Protein 3OF1 (pdb70)

Structure (mmCIF, N/CA/C/O backbone):
data_3OF1
#
_entry.id   3OF1
#
_cell.length_a   146.425
_cell.length_b   45.042
_cell.length_c   39.103
_cell.angle_alpha   90.00
_cell.angle_beta   92.51
_cell.angle_gamma   90.00
#
_symmetry.space_group_name_H-M   'C 1 2 1'
#
loop_
_entity.id
_entity.type
_entity.pdbx_description
1 polymer 'cAMP-dependent protein kinase regulatory subunit'
2 non-polymer "ADENOSINE-3',5'-CYCLIC-MONOPHOSPHATE"
3 water water
#
loop_
_atom_site.group_PDB
_atom_site.id
_atom_site.type_symbol
_atom_site.label_atom_id
_atom_site.label_alt_id
_atom_site.label_comp_id
_atom_site.label_asym_id
_atom_site.label_entity_id
_atom_site.label_seq_id
_atom_site.pdbx_PDB_ins_code
_atom_site.Cartn_x
_atom_site.Cartn_y
_atom_site.Cartn_z
_atom_site.occupancy
_atom_site.B_iso_or_equiv
_atom_site.auth_seq_id
_atom_site.auth_comp_id
_atom_site.auth_asym_id
_atom_site.auth_atom_id
_atom_site.pdbx_PDB_model_num
ATOM 1 N N . GLN A 1 1 ? -69.773 -3.387 -35.704 1.00 83.22 171 GLN A N 1
ATOM 2 C CA . GLN A 1 1 ? -69.627 -4.726 -35.048 1.00 83.50 171 GLN A CA 1
ATOM 3 C C . GLN A 1 1 ? -69.078 -4.620 -33.619 1.00 83.45 171 GLN A C 1
ATOM 4 O O . GLN A 1 1 ? -68.781 -3.522 -33.142 1.00 83.96 171 GLN A O 1
ATOM 6 N N . LEU A 1 2 ? -68.980 -5.759 -32.934 1.00 82.88 172 LEU A N 1
ATOM 7 C CA . LEU A 1 2 ? -68.385 -5.832 -31.606 1.00 82.42 172 LEU A CA 1
ATOM 8 C C . LEU A 1 2 ? -66.959 -6.426 -31.657 1.00 82.02 172 LEU A C 1
ATOM 9 O O . LEU A 1 2 ? -66.293 -6.572 -30.618 1.00 82.17 172 LEU A O 1
ATOM 11 N N . GLN A 1 3 ? -66.506 -6.772 -32.864 1.00 80.97 173 GLN A N 1
ATOM 12 C CA . GLN A 1 3 ? -65.131 -7.230 -33.089 1.00 79.98 173 GLN A CA 1
ATOM 13 C C . GLN A 1 3 ? -64.187 -6.049 -33.367 1.00 79.15 173 GLN A C 1
ATOM 14 O O . GLN A 1 3 ? -63.018 -6.094 -32.985 1.00 79.15 173 GLN A O 1
ATOM 16 N N . ARG A 1 4 ? -64.691 -5.007 -34.032 1.00 77.61 174 ARG A N 1
ATOM 17 C CA . ARG A 1 4 ? -63.909 -3.800 -34.291 1.00 76.39 174 ARG A CA 1
ATOM 18 C C . ARG A 1 4 ? -63.543 -3.119 -32.959 1.00 75.47 174 ARG A C 1
ATOM 19 O O . ARG A 1 4 ? -62.426 -2.616 -32.770 1.00 75.42 174 ARG A O 1
ATOM 21 N N . LEU A 1 5 ? -64.497 -3.179 -32.037 1.00 74.09 175 LEU A N 1
ATOM 22 C CA . LEU A 1 5 ? -64.445 -2.603 -30.702 1.00 72.71 175 LEU A CA 1
ATOM 23 C C . LEU A 1 5 ? -63.470 -3.321 -29.792 1.00 71.50 175 LEU A C 1
ATOM 24 O O . LEU A 1 5 ? -62.742 -2.683 -29.021 1.00 70.86 175 LEU A O 1
ATOM 29 N N . GLU A 1 6 ? -63.522 -4.654 -29.831 1.00 69.91 176 GLU A N 1
ATOM 30 C CA . GLU A 1 6 ? -62.748 -5.481 -28.913 1.00 68.09 176 GLU A CA 1
ATOM 31 C C . GLU A 1 6 ? -61.284 -5.437 -29.343 1.00 66.30 176 GLU A C 1
ATOM 32 O O . GLU A 1 6 ? -60.396 -5.668 -28.516 1.00 64.96 176 GLU A O 1
ATOM 38 N N . LYS A 1 7 ? -61.092 -5.131 -30.639 1.00 64.13 177 LYS A N 1
ATOM 39 C CA . LYS A 1 7 ? -59.814 -4.784 -31.274 1.00 62.78 177 LYS A CA 1
ATOM 40 C C . LYS A 1 7 ? -59.330 -3.354 -30.970 1.00 61.19 177 LYS A C 1
ATOM 41 O O . LYS A 1 7 ? -58.165 -3.175 -30.655 1.00 61.49 177 LYS A O 1
ATOM 47 N N . SER A 1 8 ? -60.199 -2.355 -31.098 1.00 59.78 178 SER A N 1
ATOM 48 C CA . SER A 1 8 ? -59.924 -0.995 -30.611 1.00 59.04 178 SER A CA 1
ATOM 49 C C . SER A 1 8 ? -59.202 -1.044 -29.259 1.00 58.23 178 SER A C 1
ATOM 50 O O . SER A 1 8 ? -58.143 -0.422 -29.087 1.00 58.61 178 SER A O 1
ATOM 53 N N . ILE A 1 9 ? -59.758 -1.852 -28.350 1.00 56.53 179 ILE A N 1
ATOM 54 C CA . ILE A 1 9 ? -59.426 -1.879 -26.928 1.00 54.77 179 ILE A CA 1
ATOM 55 C C . ILE A 1 9 ? -58.142 -2.634 -26.702 1.00 52.75 179 ILE A C 1
ATOM 56 O O . ILE A 1 9 ? -57.301 -2.215 -25.893 1.00 50.91 179 ILE A O 1
ATOM 61 N N . ARG A 1 10 ? -58.000 -3.733 -27.436 1.00 50.46 180 ARG A N 1
ATOM 62 C CA . ARG A 1 10 ? -56.872 -4.628 -27.269 1.00 50.10 180 ARG A CA 1
ATOM 63 C C . ARG A 1 10 ? -55.572 -3.957 -27.718 1.00 49.01 180 ARG A C 1
ATOM 64 O O . ARG A 1 10 ? -54.515 -4.349 -27.287 1.00 48.56 180 ARG A O 1
ATOM 66 N N . ASN A 1 11 ? -55.710 -2.968 -28.597 1.00 48.34 181 ASN A N 1
ATOM 67 C CA . ASN A 1 11 ? -54.635 -2.231 -29.189 1.00 48.29 181 ASN A CA 1
ATOM 68 C C . ASN A 1 11 ? -54.428 -0.824 -28.641 1.00 48.39 181 ASN A C 1
ATOM 69 O O . ASN A 1 11 ? -53.560 -0.067 -29.128 1.00 49.94 181 ASN A O 1
ATOM 74 N N . ASN A 1 12 ? -55.161 -0.483 -27.613 1.00 47.78 182 ASN A N 1
ATOM 75 C CA . ASN A 1 12 ? -55.035 0.854 -27.057 1.00 47.53 182 ASN A CA 1
ATOM 76 C C . ASN A 1 12 ? -54.452 0.710 -25.668 1.00 47.58 182 ASN A C 1
ATOM 77 O O . ASN A 1 12 ? -54.969 -0.050 -24.852 1.00 47.19 182 ASN A O 1
ATOM 82 N N . PHE A 1 13 ? -53.371 1.437 -25.407 1.00 47.49 183 PHE A N 1
ATOM 83 C CA . PHE A 1 13 ? -52.634 1.321 -24.142 1.00 48.40 183 PHE A CA 1
ATOM 84 C C . PHE A 1 13 ? -53.542 1.656 -22.960 1.00 48.99 183 PHE A C 1
ATOM 85 O O . PHE A 1 13 ? -53.404 1.060 -21.922 1.00 48.75 183 PHE A O 1
ATOM 93 N N . LEU A 1 14 ? -54.436 2.624 -23.128 1.00 50.54 184 LEU A N 1
ATOM 94 C CA . LEU A 1 14 ? -55.345 3.065 -22.054 1.00 53.43 184 LEU A CA 1
ATOM 95 C C . LEU A 1 14 ? -56.355 1.958 -21.722 1.00 53.66 184 LEU A C 1
ATOM 96 O O . LEU A 1 14 ? -56.561 1.603 -20.582 1.00 53.85 184 LEU A O 1
ATOM 101 N N . PHE A 1 15 ? -56.936 1.385 -22.753 1.00 55.45 185 PHE A N 1
ATOM 102 C CA . PHE A 1 15 ? -57.965 0.348 -22.590 1.00 56.84 185 PHE A CA 1
ATOM 103 C C . PHE A 1 15 ? -57.569 -1.116 -22.332 1.00 58.21 185 PHE A C 1
ATOM 104 O O . PHE A 1 15 ? -58.242 -1.765 -21.519 1.00 57.87 185 PHE A O 1
ATOM 112 N N . ASN A 1 16 ? -56.547 -1.653 -23.023 1.00 59.15 186 ASN A N 1
ATOM 113 C CA . ASN A 1 16 ? -56.213 -3.065 -22.865 1.00 60.67 186 ASN A CA 1
ATOM 114 C C . ASN A 1 16 ? -55.896 -3.325 -21.424 1.00 61.51 186 ASN A C 1
ATOM 115 O O . ASN A 1 16 ? -55.804 -4.457 -21.003 1.00 61.77 186 ASN A O 1
ATOM 120 N N . LYS A 1 17 ? -55.780 -2.228 -20.681 1.00 63.29 187 LYS A N 1
ATOM 121 C CA . LYS A 1 17 ? -55.215 -2.164 -19.322 1.00 64.59 187 LYS A CA 1
ATOM 122 C C . LYS A 1 17 ? -56.295 -2.047 -18.196 1.00 65.16 187 LYS A C 1
ATOM 123 O O . LYS A 1 17 ? -56.009 -2.178 -16.999 1.00 64.56 187 LYS A O 1
ATOM 129 N N . LEU A 1 18 ? -57.529 -1.775 -18.599 1.00 66.35 188 LEU A N 1
ATOM 130 C CA . LEU A 1 18 ? -58.648 -1.731 -17.672 1.00 67.65 188 LEU A CA 1
ATOM 131 C C . LEU A 1 18 ? -59.164 -3.162 -17.345 1.00 68.64 188 LEU A C 1
ATOM 132 O O . LEU A 1 18 ? -59.015 -4.100 -18.163 1.00 68.60 188 LEU A O 1
ATOM 137 N N . ASP A 1 19 ? -59.760 -3.313 -16.150 1.00 70.09 189 ASP A N 1
ATOM 138 C CA . ASP A 1 19 ? -60.464 -4.556 -15.746 1.00 71.14 189 ASP A CA 1
ATOM 139 C C . ASP A 1 19 ? -61.691 -4.774 -16.628 1.00 71.68 189 ASP A C 1
ATOM 140 O O . ASP A 1 19 ? -62.301 -3.794 -17.072 1.00 71.78 189 ASP A O 1
ATOM 145 N N . SER A 1 20 ? -62.061 -6.031 -16.902 1.00 72.19 190 SER A N 1
ATOM 146 C CA . SER A 1 20 ? -63.215 -6.257 -17.795 1.00 72.77 190 SER A CA 1
ATOM 147 C C . SER A 1 20 ? -64.527 -5.565 -17.313 1.00 72.86 190 SER A C 1
ATOM 148 O O . SER A 1 20 ? -65.476 -5.443 -18.095 1.00 73.12 190 SER A O 1
ATOM 151 N N . ASP A 1 21 ? -64.565 -5.096 -16.060 1.00 72.73 191 ASP A N 1
ATOM 152 C CA . ASP A 1 21 ? -65.707 -4.282 -15.598 1.00 73.11 191 ASP A CA 1
ATOM 153 C C . ASP A 1 21 ? -65.680 -2.883 -16.189 1.00 73.26 191 ASP A C 1
ATOM 154 O O . ASP A 1 21 ? -66.671 -2.457 -16.787 1.00 73.98 191 ASP A O 1
ATOM 159 N N . SER A 1 22 ? -64.541 -2.193 -16.070 1.00 73.12 192 SER A N 1
ATOM 160 C CA . SER A 1 22 ? -64.331 -0.938 -16.788 1.00 72.20 192 SER A CA 1
ATOM 161 C C . SER A 1 22 ? -64.355 -1.242 -18.285 1.00 71.98 192 SER A C 1
ATOM 162 O O . SER A 1 22 ? -65.015 -0.546 -19.039 1.00 72.47 192 SER A O 1
ATOM 165 N N . LYS A 1 23 ? -63.694 -2.324 -18.693 1.00 71.87 193 LYS A N 1
ATOM 166 C CA . LYS A 1 23 ? -63.623 -2.750 -20.103 1.00 71.60 193 LYS A CA 1
ATOM 167 C C . LYS A 1 23 ? -64.966 -3.050 -20.784 1.00 71.44 193 LYS A C 1
ATOM 168 O O . LYS A 1 23 ? -65.190 -2.659 -21.955 1.00 71.22 193 LYS A O 1
ATOM 170 N N . ARG A 1 24 ? -65.839 -3.772 -20.073 1.00 71.10 194 ARG A N 1
ATOM 171 C CA . ARG A 1 24 ? -67.242 -3.958 -20.510 1.00 70.52 194 ARG A CA 1
ATOM 172 C C . ARG A 1 24 ? -67.928 -2.598 -20.543 1.00 70.13 194 ARG A C 1
ATOM 173 O O . ARG A 1 24 ? -68.477 -2.178 -21.590 1.00 69.28 194 ARG A O 1
ATOM 175 N N . LEU A 1 25 ? -67.814 -1.910 -19.400 1.00 70.02 195 LEU A N 1
ATOM 176 C CA . LEU A 1 25 ? -68.352 -0.578 -19.148 1.00 70.63 195 LEU A CA 1
ATOM 177 C C . LEU A 1 25 ? -67.825 0.537 -20.057 1.00 71.64 195 LEU A C 1
ATOM 178 O O . LEU A 1 25 ? -68.035 1.703 -19.736 1.00 72.06 195 LEU A O 1
ATOM 180 N N . VAL A 1 26 ? -67.128 0.188 -21.153 1.00 72.50 196 VAL A N 1
ATOM 181 C CA . VAL A 1 26 ? -66.547 1.153 -22.129 1.00 73.07 196 VAL A CA 1
ATOM 182 C C . VAL A 1 26 ? -66.841 0.809 -23.621 1.00 73.28 196 VAL A C 1
ATOM 183 O O . VAL A 1 26 ? -67.080 1.707 -24.451 1.00 73.67 196 VAL A O 1
ATOM 185 N N . ILE A 1 27 ? -66.814 -0.484 -23.957 1.00 73.55 197 ILE A N 1
ATOM 186 C CA . ILE A 1 27 ? -67.335 -0.974 -25.235 1.00 73.32 197 ILE A CA 1
ATOM 187 C C . ILE A 1 27 ? -68.867 -0.703 -25.337 1.00 73.43 197 ILE A C 1
ATOM 188 O O . ILE A 1 27 ? -69.393 -0.373 -26.422 1.00 72.98 197 ILE A O 1
ATOM 190 N N . ASN A 1 28 ? -69.568 -0.799 -24.202 1.00 73.37 198 ASN A N 1
ATOM 191 C CA . ASN A 1 28 ? -70.972 -0.375 -24.133 1.00 73.94 198 ASN A CA 1
ATOM 192 C C . ASN A 1 28 ? -71.132 1.093 -24.568 1.00 74.52 198 ASN A C 1
ATOM 193 O O . ASN A 1 28 ? -72.028 1.414 -25.370 1.00 74.93 198 ASN A O 1
ATOM 195 N N . CYS A 1 29 ? -70.232 1.965 -24.089 1.00 74.56 199 CYS A N 1
ATOM 196 C CA . CYS A 1 29 ? -70.347 3.426 -24.295 1.00 74.07 199 CYS A CA 1
ATOM 197 C C . CYS A 1 29 ? -69.726 4.089 -25.556 1.00 74.47 199 CYS A C 1
ATOM 198 O O . CYS A 1 29 ? -70.114 5.212 -25.929 1.00 74.38 199 CYS A O 1
ATOM 201 N N . LEU A 1 30 ? -68.782 3.426 -26.223 1.00 74.43 200 LEU A N 1
ATOM 202 C CA . LEU A 1 30 ? -68.140 4.073 -27.370 1.00 73.95 200 LEU A CA 1
ATOM 203 C C . LEU A 1 30 ? -69.126 4.306 -28.518 1.00 73.82 200 LEU A C 1
ATOM 204 O O . LEU A 1 30 ? -69.795 3.376 -28.983 1.00 73.72 200 LEU A O 1
ATOM 206 N N . GLU A 1 31 ? -69.246 5.568 -28.918 1.00 73.94 201 GLU A N 1
ATOM 207 C CA . GLU A 1 31 ? -70.049 5.975 -30.066 1.00 74.37 201 GLU A CA 1
ATOM 208 C C . GLU A 1 31 ? -69.083 6.198 -31.228 1.00 74.59 201 GLU A C 1
ATOM 209 O O . GLU A 1 31 ? -68.026 6.822 -31.043 1.00 75.27 201 GLU A O 1
ATOM 211 N N . GLU A 1 32 ? -69.395 5.679 -32.415 1.00 73.94 202 GLU A N 1
ATOM 212 C CA . GLU A 1 32 ? -68.506 5.936 -33.543 1.00 73.49 202 GLU A CA 1
ATOM 213 C C . GLU A 1 32 ? -68.897 7.158 -34.366 1.00 72.80 202 GLU A C 1
ATOM 214 O O . GLU A 1 32 ? -70.085 7.427 -34.533 1.00 73.29 202 GLU A O 1
ATOM 220 N N . LYS A 1 33 ? -67.899 7.888 -34.870 1.00 71.66 203 LYS A N 1
ATOM 221 C CA . LYS A 1 33 ? -68.132 9.078 -35.696 1.00 71.03 203 LYS A CA 1
ATOM 222 C C . LYS A 1 33 ? -67.209 9.145 -36.918 1.00 70.89 203 LYS A C 1
ATOM 223 O O . LYS A 1 33 ? -65.990 9.230 -36.784 1.00 70.58 203 LYS A O 1
ATOM 225 N N . SER A 1 34 ? -67.781 9.092 -38.117 1.00 70.70 204 SER A N 1
ATOM 226 C CA . SER A 1 34 ? -66.980 9.273 -39.338 1.00 70.49 204 SER A CA 1
ATOM 227 C C . SER A 1 34 ? -66.664 10.757 -39.557 1.00 70.78 204 SER A C 1
ATOM 228 O O . SER A 1 34 ? -67.406 11.638 -39.095 1.00 71.11 204 SER A O 1
ATOM 230 N N . VAL A 1 35 ? -65.555 11.048 -40.232 1.00 70.61 205 VAL A N 1
ATOM 231 C CA . VAL A 1 35 ? -65.228 12.436 -40.533 1.00 70.61 205 VAL A CA 1
ATOM 232 C C . VAL A 1 35 ? -64.465 12.578 -41.854 1.00 70.53 205 VAL 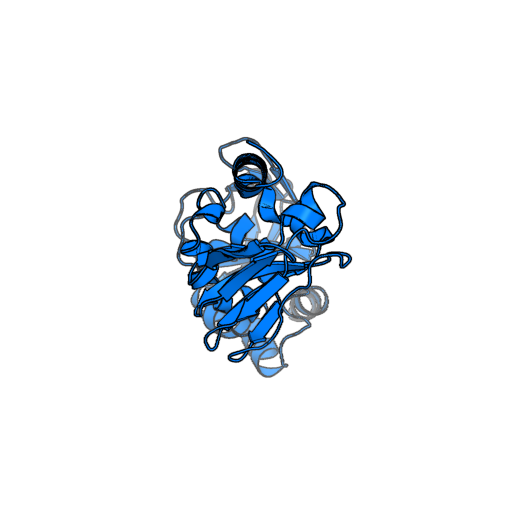A C 1
ATOM 233 O O . VAL A 1 35 ? -63.540 11.806 -42.138 1.00 70.47 205 VAL A O 1
ATOM 235 N N . PRO A 1 36 ? -64.892 13.539 -42.686 1.00 70.08 206 PRO A N 1
ATOM 236 C CA . PRO A 1 36 ? -64.245 13.772 -43.964 1.00 69.88 206 PRO A CA 1
ATOM 237 C C . PRO A 1 36 ? -62.862 14.386 -43.805 1.00 69.49 206 PRO A C 1
ATOM 238 O O . PRO A 1 36 ? -62.652 15.180 -42.879 1.00 70.01 206 PRO A O 1
ATOM 242 N N . LYS A 1 37 ? -61.935 14.032 -44.708 1.00 68.84 207 LYS A N 1
ATOM 243 C CA . LYS A 1 37 ? -60.675 14.780 -44.866 1.00 67.94 207 LYS A CA 1
ATOM 244 C C . LYS A 1 37 ? -60.976 16.293 -44.957 1.00 67.13 207 LYS A C 1
ATOM 245 O O . LYS A 1 37 ? -61.719 16.733 -45.828 1.00 67.14 207 LYS A O 1
ATOM 247 N N . GLY A 1 38 ? -60.438 17.062 -44.010 1.00 66.55 208 GLY A N 1
ATOM 248 C CA . GLY A 1 38 ? -60.547 18.532 -43.983 1.00 65.26 208 GLY A CA 1
ATOM 249 C C . GLY A 1 38 ? -61.429 19.107 -42.882 1.00 64.95 208 GLY A C 1
ATOM 250 O O . GLY A 1 38 ? -61.431 20.329 -42.648 1.00 64.83 208 GLY A O 1
ATOM 251 N N . ALA A 1 39 ? -62.208 18.231 -42.236 1.00 64.35 209 ALA A N 1
ATOM 252 C CA . ALA A 1 39 ? -62.977 18.592 -41.051 1.00 64.06 209 ALA A CA 1
ATOM 253 C C . ALA A 1 39 ? -62.084 18.716 -39.788 1.00 64.14 209 ALA A C 1
ATOM 254 O O . ALA A 1 39 ? -61.321 17.770 -39.437 1.00 63.37 209 ALA A O 1
ATOM 256 N N . THR A 1 40 ? -62.201 19.886 -39.135 1.00 63.23 210 THR A N 1
ATOM 257 C CA . THR A 1 40 ? -61.793 20.105 -37.751 1.00 61.78 210 THR A CA 1
ATOM 258 C C . THR A 1 40 ? -62.585 19.249 -36.771 1.00 61.72 210 THR A C 1
ATOM 259 O O . THR A 1 40 ? -63.781 19.450 -36.650 1.00 61.80 210 THR A O 1
ATOM 263 N N . ILE A 1 41 ? -61.914 18.328 -36.052 1.00 61.47 211 ILE A N 1
ATOM 264 C CA . ILE A 1 41 ? -62.559 17.477 -35.008 1.00 60.39 211 ILE A CA 1
ATOM 265 C C . ILE A 1 41 ? -62.707 18.180 -33.651 1.00 60.53 211 ILE A C 1
ATOM 266 O O . ILE A 1 41 ? -63.696 17.981 -32.950 1.00 60.34 211 ILE A O 1
ATOM 271 N N . ILE A 1 42 ? -61.683 18.957 -33.272 1.00 60.35 212 ILE A N 1
ATOM 272 C CA . ILE A 1 42 ? -61.689 19.751 -32.057 1.00 59.58 212 ILE A CA 1
ATOM 273 C C . ILE A 1 42 ? -60.892 21.042 -32.306 1.00 59.05 212 ILE A C 1
ATOM 274 O O . ILE A 1 42 ? -59.834 21.013 -32.963 1.00 59.20 212 ILE A O 1
ATOM 279 N N . LYS A 1 43 ? -61.425 22.161 -31.797 1.00 58.13 213 LYS A N 1
ATOM 280 C CA . LYS A 1 43 ? -60.870 23.509 -31.930 1.00 57.90 213 LYS A CA 1
ATOM 281 C C . LYS A 1 43 ? -60.143 23.963 -30.665 1.00 57.50 213 LYS A C 1
ATOM 282 O O . LYS A 1 43 ? -60.673 23.831 -29.563 1.00 57.12 213 LYS A O 1
ATOM 288 N N . GLN A 1 44 ? -58.951 24.530 -30.832 1.00 57.19 214 GLN A N 1
ATOM 289 C CA . GLN A 1 44 ? -58.194 25.098 -29.719 1.00 57.71 214 GLN A CA 1
ATOM 290 C C . GLN A 1 44 ? -58.982 26.183 -28.987 1.00 59.33 214 GLN A C 1
ATOM 291 O O . GLN A 1 44 ? -59.412 27.146 -29.596 1.00 60.21 214 GLN A O 1
ATOM 297 N N . GLY A 1 45 ? -59.144 26.036 -27.676 1.00 60.90 215 GLY A N 1
ATOM 298 C CA . GLY A 1 45 ? -59.891 27.018 -26.894 1.00 62.86 215 GLY A CA 1
ATOM 299 C C . GLY A 1 45 ? -61.258 26.511 -26.451 1.00 64.12 215 GLY A C 1
ATOM 300 O O . GLY A 1 45 ? -61.725 26.874 -25.373 1.00 64.99 215 GLY A O 1
ATOM 301 N N . ASP A 1 46 ? -61.888 25.659 -27.267 1.00 64.76 216 ASP A N 1
ATOM 302 C CA . ASP A 1 46 ? -63.200 25.082 -26.952 1.00 64.96 216 ASP A CA 1
ATOM 303 C C . ASP A 1 46 ? -63.263 24.279 -25.660 1.00 65.24 216 ASP A C 1
ATOM 304 O O . ASP A 1 46 ? -62.251 23.751 -25.171 1.00 65.12 216 ASP A O 1
ATOM 309 N N . GLN A 1 47 ? -64.477 24.178 -25.129 1.00 65.44 217 GLN A N 1
ATOM 310 C CA . GLN A 1 47 ? -64.772 23.334 -23.969 1.00 65.88 217 GLN A CA 1
ATOM 311 C C . GLN A 1 47 ? -64.680 21.867 -24.389 1.00 65.95 217 GLN A C 1
ATOM 312 O O . GLN A 1 47 ? -65.021 21.526 -25.524 1.00 66.08 217 GLN A O 1
ATOM 314 N N . GLY A 1 48 ? -64.225 21.006 -23.485 1.00 65.60 218 GLY A N 1
ATOM 315 C CA . GLY A 1 48 ? -63.989 19.608 -23.822 1.00 65.56 218 GLY A CA 1
ATOM 316 C C . GLY A 1 48 ? -65.182 18.706 -23.630 1.00 65.15 218 GLY A C 1
ATOM 317 O O . GLY A 1 48 ? -65.633 18.485 -22.510 1.00 65.18 218 GLY A O 1
ATOM 318 N N . ASP A 1 49 ? -65.667 18.150 -24.732 1.00 65.42 219 ASP A N 1
ATOM 319 C CA . ASP A 1 49 ? -66.887 17.332 -24.716 1.00 65.44 219 ASP A CA 1
ATOM 320 C C . ASP A 1 49 ? -66.611 15.812 -24.700 1.00 64.53 219 ASP A C 1
ATOM 321 O O . ASP A 1 49 ? -67.267 15.058 -23.953 1.00 64.08 219 ASP A O 1
ATOM 326 N N . TYR A 1 50 ? -65.626 15.382 -25.510 1.00 63.47 220 TYR A N 1
ATOM 327 C CA . TYR A 1 50 ? -65.355 13.951 -25.788 1.00 61.43 220 TYR A CA 1
ATOM 328 C C . TYR A 1 50 ? -63.887 13.569 -25.873 1.00 59.87 220 TYR A C 1
ATOM 329 O O . TYR A 1 50 ? -63.025 14.406 -26.101 1.00 59.25 220 TYR A O 1
ATOM 338 N N . PHE A 1 51 ? -63.645 12.275 -25.706 1.00 58.23 221 PHE A N 1
ATOM 339 C CA . PHE A 1 51 ? -62.354 11.653 -25.884 1.00 57.17 221 PHE A CA 1
ATOM 340 C C . PHE A 1 51 ? -62.431 10.774 -27.145 1.00 56.72 221 PHE A C 1
ATOM 341 O O . PHE A 1 51 ? -63.421 10.060 -27.348 1.00 55.86 221 PHE A O 1
ATOM 349 N N . TYR A 1 52 ? -61.414 10.853 -28.009 1.00 56.03 222 TYR A N 1
ATOM 350 C CA . TYR A 1 52 ? -61.410 10.123 -29.296 1.00 55.82 222 TYR A CA 1
ATOM 351 C C . TYR A 1 52 ? -60.245 9.133 -29.432 1.00 54.95 222 TYR A C 1
ATOM 352 O O . TYR A 1 52 ? -59.105 9.434 -29.059 1.00 54.04 222 TYR A O 1
ATOM 361 N N . VAL A 1 53 ? -60.558 7.985 -30.025 1.00 53.72 223 VAL A N 1
ATOM 362 C CA . VAL A 1 53 ? -59.615 6.925 -30.379 1.00 52.17 223 VAL A CA 1
ATOM 363 C C . VAL A 1 53 ? -59.783 6.607 -31.861 1.00 52.84 223 VAL A C 1
ATOM 364 O O . VAL A 1 53 ? -60.888 6.272 -32.301 1.00 52.76 223 VAL A O 1
ATOM 368 N N . VAL A 1 54 ? -58.686 6.695 -32.627 1.00 52.79 224 VAL A N 1
ATOM 369 C CA . VAL A 1 54 ? -58.727 6.604 -34.093 1.00 52.20 224 VAL A CA 1
ATOM 370 C C . VAL A 1 54 ? -58.676 5.153 -34.575 1.00 53.51 224 VAL A C 1
ATOM 371 O O . VAL A 1 54 ? -57.679 4.429 -34.363 1.00 53.06 224 VAL A O 1
ATOM 375 N N . GLU A 1 55 ? -59.793 4.718 -35.175 1.00 54.22 225 GLU A N 1
ATOM 376 C CA . GLU A 1 55 ? -59.882 3.393 -35.814 1.00 54.05 225 GLU A CA 1
ATOM 377 C C . GLU A 1 55 ? -59.149 3.446 -37.151 1.00 53.74 225 GLU A C 1
ATOM 378 O O . GLU A 1 55 ? -58.179 2.711 -37.375 1.00 53.79 225 GLU A O 1
ATOM 380 N N . LYS A 1 56 ? -59.618 4.327 -38.027 1.00 52.30 226 LYS A N 1
ATOM 381 C CA . LYS A 1 56 ? -59.047 4.472 -39.341 1.00 50.71 226 LYS A CA 1
ATOM 382 C C . LYS A 1 56 ? -58.840 5.963 -39.592 1.00 49.45 226 LYS A C 1
ATOM 383 O O . LYS A 1 56 ? -59.520 6.774 -38.995 1.00 49.41 226 LYS A O 1
ATOM 385 N N . GLY A 1 57 ? -57.892 6.316 -40.451 1.00 49.10 227 GLY A N 1
ATOM 386 C CA . GLY A 1 57 ? -57.637 7.715 -40.810 1.00 49.22 227 GLY A CA 1
ATOM 387 C C . GLY A 1 57 ? -56.379 8.259 -40.129 1.00 49.49 227 GLY A C 1
ATOM 388 O O . GLY A 1 57 ? -55.666 7.497 -39.440 1.00 48.77 227 GLY A O 1
ATOM 389 N N . THR A 1 58 ? -56.135 9.566 -40.333 1.00 49.14 228 THR A N 1
ATOM 390 C CA . THR A 1 58 ? -54.961 10.304 -39.822 1.00 48.54 228 THR A CA 1
ATOM 391 C C . THR A 1 58 ? -55.371 11.772 -39.434 1.00 48.89 228 THR A C 1
ATOM 392 O O . THR A 1 58 ? -56.237 12.369 -40.121 1.00 48.91 228 THR A O 1
ATOM 396 N N . VAL A 1 59 ? -54.808 12.315 -38.324 1.00 47.40 229 VAL A N 1
ATOM 397 C CA . VAL A 1 59 ? -55.048 13.730 -37.886 1.00 45.84 229 VAL A CA 1
ATOM 398 C C . VAL A 1 59 ? -53.759 14.617 -37.861 1.00 46.34 229 VAL A C 1
ATOM 399 O O . VAL A 1 59 ? -52.655 14.067 -37.803 1.00 46.05 229 VAL A O 1
ATOM 403 N N . ASP A 1 60 ? -53.901 15.954 -37.953 1.00 45.54 230 ASP A N 1
ATOM 404 C CA . ASP A 1 60 ? -52.785 16.900 -37.742 1.00 45.72 230 ASP A CA 1
ATOM 405 C C . ASP A 1 60 ? -53.173 17.764 -36.566 1.00 45.54 230 ASP A C 1
ATOM 406 O O . ASP A 1 60 ? -54.370 18.030 -36.383 1.00 44.22 230 ASP A O 1
ATOM 411 N N . PHE A 1 61 ? -52.174 18.179 -35.771 1.00 44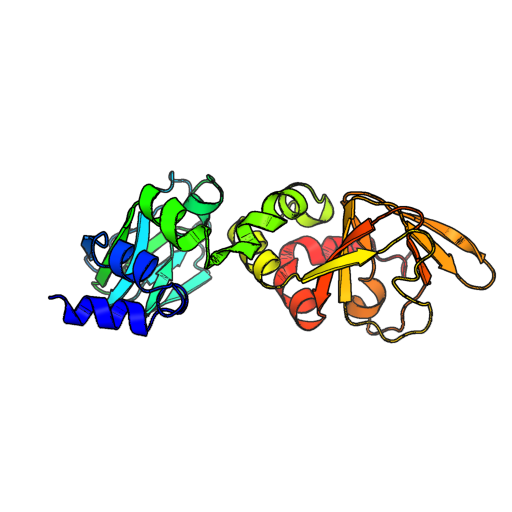.22 231 PHE A N 1
ATOM 412 C CA . PHE A 1 61 ? -52.410 18.919 -34.542 1.00 43.29 231 PHE A CA 1
ATOM 413 C C . PHE A 1 61 ? -51.781 20.287 -34.662 1.00 43.93 231 PHE A C 1
ATOM 414 O O . PHE A 1 61 ? -50.582 20.405 -34.967 1.00 42.62 231 PHE A O 1
ATOM 422 N N . TYR A 1 62 ? -52.564 21.318 -34.379 1.00 45.52 232 TYR A N 1
ATOM 423 C CA . TYR A 1 62 ? -52.083 22.687 -34.516 1.00 46.74 232 TYR A CA 1
ATOM 424 C C . TYR A 1 62 ? -52.205 23.372 -33.162 1.00 48.52 232 TYR A C 1
ATOM 425 O O . TYR A 1 62 ? -53.259 23.317 -32.510 1.00 49.10 232 TYR A O 1
ATOM 434 N N . VAL A 1 63 ? -51.122 24.003 -32.731 1.00 50.46 233 VAL A N 1
ATOM 435 C CA . VAL A 1 63 ? -51.147 24.863 -31.560 1.00 53.04 233 VAL A CA 1
ATOM 436 C C . VAL A 1 63 ? -50.903 26.256 -32.126 1.00 55.67 233 VAL A C 1
ATOM 437 O O . VAL A 1 63 ? -49.938 26.459 -32.882 1.00 56.40 233 VAL A O 1
ATOM 441 N N . ASN A 1 64 ? -51.782 27.196 -31.774 1.00 58.32 234 ASN A N 1
ATOM 442 C CA . ASN A 1 64 ? -51.873 28.516 -32.430 1.00 60.73 234 ASN A CA 1
ATOM 443 C C . ASN A 1 64 ? -51.467 28.558 -33.904 1.00 61.91 234 ASN A C 1
ATOM 444 O O . ASN A 1 64 ? -50.634 29.394 -34.313 1.00 62.46 234 ASN A O 1
ATOM 449 N N . ASP A 1 65 ? -52.057 27.640 -34.684 1.00 62.68 235 ASP A N 1
ATOM 450 C CA . ASP A 1 65 ? -51.951 27.628 -36.141 1.00 63.22 235 ASP A CA 1
ATOM 45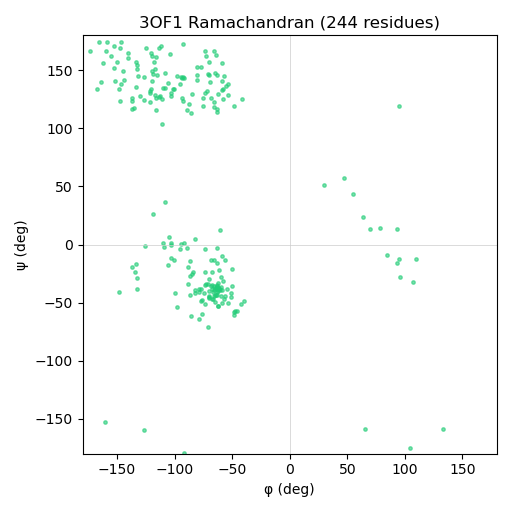1 C C . ASP A 1 65 ? -50.524 27.403 -36.678 1.00 63.28 235 ASP A C 1
ATOM 452 O O . ASP A 1 65 ? -50.216 27.790 -37.821 1.00 63.14 235 ASP A O 1
ATOM 457 N N . ASN A 1 66 ? -49.676 26.774 -35.851 1.00 62.59 236 ASN A N 1
ATOM 458 C CA . ASN A 1 66 ? -48.368 26.278 -36.266 1.00 61.99 236 ASN A CA 1
ATOM 459 C C . ASN A 1 66 ? -48.367 24.880 -36.896 1.00 60.82 236 ASN A C 1
ATOM 460 O O . ASN A 1 66 ? -47.934 24.692 -38.066 1.00 62.70 236 ASN A O 1
ATOM 465 N N . LYS A 1 67 ? -48.796 23.910 -36.099 1.00 57.37 237 LYS A N 1
ATOM 466 C CA . LYS A 1 67 ? -48.696 22.477 -36.418 1.00 54.67 237 LYS A CA 1
ATOM 467 C C . LYS A 1 67 ? -47.464 21.799 -35.852 1.00 52.13 237 LYS A C 1
ATOM 468 O O . LYS A 1 67 ? -46.309 22.107 -36.207 1.00 51.20 237 LYS A O 1
ATOM 474 N N . VAL A 1 68 ? -47.767 20.816 -35.006 1.00 49.63 238 VAL A N 1
ATOM 475 C CA . VAL A 1 68 ? -46.865 20.380 -33.960 1.00 47.64 238 VAL A CA 1
ATOM 476 C C . VAL A 1 68 ? -46.797 18.840 -33.831 1.00 47.03 238 VAL A C 1
ATOM 477 O O . VAL A 1 68 ? -45.799 18.288 -33.343 1.00 47.29 238 VAL A O 1
ATOM 481 N N . ASN A 1 69 ? -47.805 18.173 -34.373 1.00 46.03 239 ASN A N 1
ATOM 482 C CA . ASN A 1 69 ? -48.035 16.755 -34.175 1.00 45.84 239 ASN A CA 1
ATOM 483 C C . ASN A 1 69 ? -48.908 16.170 -35.294 1.00 45.43 239 ASN A C 1
ATOM 484 O O . ASN A 1 69 ? -49.452 16.898 -36.119 1.00 43.99 239 ASN A O 1
ATOM 489 N N . SER A 1 70 ? -49.067 14.849 -35.243 1.00 45.95 240 SER A N 1
ATOM 490 C CA . SER A 1 70 ? -49.512 13.984 -36.323 1.00 46.91 240 SER A CA 1
ATOM 491 C C . SER A 1 70 ? -49.850 12.588 -35.719 1.00 47.27 240 SER A C 1
ATOM 492 O O . SER A 1 70 ? -49.079 12.025 -34.938 1.00 46.95 240 SER A O 1
ATOM 495 N N . SER A 1 71 ? -50.968 11.992 -36.067 1.00 48.08 241 SER A N 1
ATOM 496 C CA . SER A 1 71 ? -51.144 10.611 -35.647 1.00 48.65 241 SER A CA 1
ATOM 497 C C . SER A 1 71 ? -51.959 9.801 -36.663 1.00 49.72 241 SER A C 1
ATOM 498 O O . SER A 1 71 ? -52.473 10.375 -37.629 1.00 49.00 241 SER A O 1
ATOM 501 N N . GLY A 1 72 ? -51.990 8.470 -36.484 1.00 49.80 242 GLY A N 1
ATOM 502 C CA . GLY A 1 72 ? -52.698 7.572 -37.397 1.00 50.46 242 GLY A CA 1
ATOM 503 C C . GLY A 1 72 ? -53.636 6.716 -36.562 1.00 50.97 242 GLY A C 1
ATOM 504 O O . GLY A 1 72 ? -53.968 7.115 -35.435 1.00 50.49 242 GLY A O 1
ATOM 505 N N . PRO A 1 73 ? -54.081 5.546 -37.114 1.00 51.00 243 PRO A N 1
ATOM 506 C CA . PRO A 1 73 ? -54.894 4.556 -36.374 1.00 50.10 243 PRO A CA 1
ATOM 507 C C . PRO A 1 73 ? -54.181 4.110 -35.133 1.00 49.58 243 PRO A C 1
ATOM 508 O O . PRO A 1 73 ? -52.941 3.987 -35.129 1.00 49.06 243 PRO A O 1
ATOM 512 N N . GLY A 1 74 ? -54.960 3.857 -34.091 1.00 49.02 244 GLY A N 1
ATOM 513 C CA . GLY A 1 74 ? -54.417 3.429 -32.817 1.00 48.36 244 GLY A CA 1
ATOM 514 C C . GLY A 1 74 ? -54.238 4.583 -31.860 1.00 48.37 244 GLY A C 1
ATOM 515 O O . GLY A 1 74 ? -54.316 4.402 -30.635 1.00 49.39 244 GLY A O 1
ATOM 516 N N . SER A 1 75 ? -54.020 5.776 -32.412 1.00 47.81 245 SER A N 1
ATOM 517 C CA . SER A 1 75 ? -53.747 6.941 -31.589 1.00 47.74 245 SER A CA 1
ATOM 518 C C . SER A 1 75 ? -55.029 7.539 -31.024 1.00 47.91 245 SER A C 1
ATOM 519 O O . SER A 1 75 ? -56.054 7.516 -31.703 1.00 48.93 245 SER A O 1
ATOM 522 N N . SER A 1 76 ? -54.963 8.078 -29.805 1.00 46.97 246 SER A N 1
ATOM 523 C CA . SER A 1 76 ? -56.084 8.793 -29.167 1.00 47.19 246 SER A CA 1
ATOM 524 C C . SER A 1 76 ? -55.738 10.253 -28.841 1.00 48.06 246 SER A C 1
ATOM 525 O O . SER A 1 76 ? -54.553 10.624 -28.837 1.00 47.85 246 SER A O 1
ATOM 528 N N . PHE A 1 77 ? -56.768 11.075 -28.606 1.00 48.10 247 PHE A N 1
ATOM 529 C CA . PHE A 1 77 ? -56.585 12.498 -28.334 1.00 48.61 247 PHE A CA 1
ATOM 530 C C . PHE A 1 77 ? -57.874 13.094 -27.763 1.00 48.57 247 PHE A C 1
ATOM 531 O O . PHE A 1 77 ? -58.872 12.392 -27.648 1.00 49.16 247 PHE A O 1
ATOM 539 N N . GLY A 1 78 ? -57.840 14.353 -27.348 1.00 47.71 248 GLY A N 1
ATOM 540 C CA . GLY A 1 78 ? -58.926 14.951 -26.557 1.00 47.85 248 GLY A CA 1
ATOM 541 C C . GLY A 1 78 ? -59.057 14.658 -25.053 1.00 47.68 248 GLY A C 1
ATOM 542 O O . GLY A 1 78 ? -60.105 14.945 -24.432 1.00 46.63 248 GLY A O 1
ATOM 543 N N . GLU A 1 79 ? -58.008 14.093 -24.458 1.00 47.04 249 GLU A N 1
ATOM 544 C CA . GLU A 1 79 ? -58.056 13.647 -23.052 1.00 46.83 249 GLU A CA 1
ATOM 545 C C . GLU A 1 79 ? -57.714 14.726 -22.016 1.00 47.35 249 GLU A C 1
ATOM 546 O O . GLU A 1 79 ? -58.157 14.646 -20.881 1.00 47.50 249 GLU A O 1
ATOM 552 N N . LEU A 1 80 ? -56.910 15.715 -22.415 1.00 48.28 250 LEU A N 1
ATOM 553 C CA . LEU A 1 80 ? -56.466 16.824 -21.519 1.00 49.01 250 LEU A CA 1
ATOM 554 C C . LEU A 1 80 ? -57.584 17.754 -21.055 1.00 49.37 250 LEU A C 1
ATOM 555 O O . LEU A 1 80 ? -57.630 18.112 -19.901 1.00 50.13 250 LEU A O 1
ATOM 560 N N . ALA A 1 81 ? -58.467 18.163 -21.960 1.00 50.93 251 ALA A N 1
ATOM 561 C CA . ALA A 1 81 ? -59.602 19.024 -21.608 1.00 51.13 251 ALA A CA 1
ATOM 562 C C . ALA A 1 81 ? -60.483 18.388 -20.572 1.00 51.98 251 ALA A C 1
ATOM 563 O O . ALA A 1 81 ? -60.969 19.067 -19.660 1.00 53.64 251 ALA A O 1
ATOM 565 N N . LEU A 1 82 ? -60.695 17.084 -20.683 1.00 52.69 252 LEU A N 1
ATOM 566 C CA . LEU A 1 82 ? -61.635 16.395 -19.773 1.00 52.19 252 LEU A CA 1
ATOM 567 C C . LEU A 1 82 ? -61.053 16.110 -18.396 1.00 52.83 252 LEU A C 1
ATOM 568 O O . LEU A 1 82 ? -61.758 16.196 -17.387 1.00 53.21 252 LEU A O 1
ATOM 573 N N . MET A 1 83 ? -59.780 15.738 -18.331 1.00 52.29 253 MET A N 1
ATOM 574 C CA . MET A 1 83 ? -59.211 15.399 -17.035 1.00 52.25 253 MET A CA 1
ATOM 575 C C . MET A 1 83 ? -58.986 16.633 -16.164 1.00 52.53 253 MET A C 1
ATOM 576 O O . MET A 1 83 ? -59.173 16.590 -14.947 1.00 53.74 253 MET A O 1
ATOM 581 N N . TYR A 1 84 ? -58.653 17.742 -16.807 1.00 52.43 254 TYR A N 1
ATOM 582 C CA . TYR A 1 84 ? -58.270 18.980 -16.164 1.00 52.69 254 TYR A CA 1
ATOM 583 C C . TYR A 1 84 ? -59.360 20.058 -16.085 1.00 54.22 254 TYR A C 1
ATOM 584 O O . TYR A 1 84 ? -59.199 21.055 -15.359 1.00 54.47 254 TYR A O 1
ATOM 593 N N . ASN A 1 85 ? -60.447 19.887 -16.833 1.00 56.02 255 ASN A N 1
ATOM 594 C CA . ASN A 1 85 ? -61.420 20.985 -17.057 1.00 57.56 255 ASN A CA 1
ATOM 595 C C . ASN A 1 85 ? -60.821 22.296 -17.618 1.00 57.41 255 ASN A C 1
ATOM 596 O O . ASN A 1 85 ? -61.169 23.398 -17.194 1.00 58.10 255 ASN A O 1
ATOM 601 N N . SER A 1 86 ? -59.932 22.177 -18.591 1.00 56.72 256 SER A N 1
ATOM 602 C CA . SER A 1 86 ? -59.365 23.353 -19.186 1.00 55.93 256 SER A CA 1
ATOM 603 C C . SER A 1 86 ? -59.850 23.471 -20.620 1.00 54.51 256 SER A C 1
ATOM 604 O O . SER A 1 86 ? -60.483 22.548 -21.133 1.00 54.48 256 SER A O 1
ATOM 607 N N . PRO A 1 87 ? -59.570 24.617 -21.285 1.00 53.14 257 PRO A N 1
ATOM 608 C CA . PRO A 1 87 ? -59.878 24.635 -22.736 1.00 52.21 257 PRO A CA 1
ATOM 609 C C . PRO A 1 87 ? -59.040 23.628 -23.567 1.00 50.84 257 PRO A C 1
ATOM 610 O O . PRO A 1 87 ? -58.009 23.086 -23.084 1.00 49.83 257 PRO A O 1
ATOM 614 N N . ARG A 1 88 ? -59.520 23.356 -24.781 1.00 49.07 258 ARG A N 1
ATOM 615 C CA . ARG A 1 88 ? -58.798 22.563 -25.762 1.00 48.00 258 ARG A CA 1
ATOM 616 C C . ARG A 1 88 ? -57.400 23.157 -25.965 1.00 47.66 258 ARG A C 1
ATOM 617 O O . ARG A 1 88 ? -57.276 24.362 -26.169 1.00 48.11 258 ARG A O 1
ATOM 625 N N . ALA A 1 89 ? -56.361 22.324 -25.858 1.00 47.72 259 ALA A N 1
ATOM 626 C CA . ALA A 1 89 ? -54.967 22.770 -26.008 1.00 47.43 259 ALA A CA 1
ATOM 627 C C . ALA A 1 89 ? -54.435 22.785 -27.460 1.00 48.45 259 ALA A C 1
ATOM 628 O O . ALA A 1 89 ? -53.335 23.310 -27.738 1.00 50.05 259 ALA A O 1
ATOM 630 N N . ALA A 1 90 ? -55.146 22.144 -28.376 1.00 47.53 260 ALA A N 1
ATOM 631 C CA . ALA A 1 90 ? -54.708 22.086 -29.756 1.00 47.15 260 ALA A CA 1
ATOM 632 C C . ALA A 1 90 ? -55.958 21.936 -30.578 1.00 47.61 260 ALA A C 1
ATOM 633 O O . ALA A 1 90 ? -56.959 21.424 -30.083 1.00 47.26 260 ALA A O 1
ATOM 635 N N . THR A 1 91 ? -55.874 22.439 -31.811 1.00 48.73 261 THR A N 1
ATOM 636 C CA . THR A 1 91 ? -56.759 22.077 -32.896 1.00 50.49 261 THR A CA 1
ATOM 637 C C . THR A 1 91 ? -56.302 20.789 -33.652 1.00 50.69 261 THR A C 1
ATOM 638 O O . THR A 1 91 ? -55.110 20.652 -34.083 1.00 50.92 261 THR A O 1
ATOM 642 N N . VAL A 1 92 ? -57.271 19.886 -33.799 1.00 50.23 262 VAL A N 1
ATOM 643 C CA . VAL A 1 92 ? -57.105 18.599 -34.459 1.00 52.05 262 VAL A CA 1
ATOM 644 C C . VAL A 1 92 ? -57.906 18.577 -35.807 1.00 52.96 262 VAL A C 1
ATOM 645 O O . VAL A 1 92 ? -59.135 18.440 -35.819 1.00 50.83 262 VAL A O 1
ATOM 649 N N . VAL A 1 93 ? -57.173 18.704 -36.915 1.00 55.33 263 VAL A N 1
ATOM 650 C CA . VAL A 1 93 ? -57.745 18.675 -38.283 1.00 57.99 263 VAL A CA 1
ATOM 651 C C . VAL A 1 93 ? -57.650 17.244 -38.873 1.00 59.23 263 VAL A C 1
ATOM 652 O O . VAL A 1 93 ? -56.642 16.555 -38.662 1.00 59.59 263 VAL A O 1
ATOM 656 N N . ALA A 1 94 ? -58.705 16.782 -39.557 1.00 60.38 264 ALA A N 1
ATOM 657 C CA . ALA A 1 94 ? -58.706 15.469 -40.248 1.00 60.87 264 ALA A CA 1
ATOM 658 C C . ALA A 1 94 ? -57.847 15.536 -41.514 1.00 61.41 264 ALA A C 1
ATOM 659 O O . ALA A 1 94 ? -57.983 16.448 -42.331 1.00 61.56 264 ALA A O 1
ATOM 661 N N . THR A 1 95 ? -56.951 14.570 -41.656 1.00 62.01 265 THR A N 1
ATOM 662 C CA . THR A 1 95 ? -55.911 14.591 -42.697 1.00 63.05 265 THR A CA 1
ATOM 663 C C . THR A 1 95 ? -56.187 13.608 -43.870 1.00 63.13 265 THR A C 1
ATOM 664 O O . THR A 1 95 ? -55.597 13.668 -44.967 1.00 64.18 265 THR A O 1
ATOM 668 N N . SER A 1 96 ? -57.071 12.683 -43.571 1.00 62.58 266 SER A N 1
ATOM 669 C CA . SER A 1 96 ? -57.654 11.779 -44.505 1.00 62.49 266 SER A CA 1
ATOM 670 C C . SER A 1 96 ? -58.972 11.442 -43.790 1.00 62.00 266 SER A C 1
ATOM 671 O O . SER A 1 96 ? -59.125 11.702 -42.594 1.00 61.57 266 SER A O 1
ATOM 674 N N . ASP A 1 97 ? -59.940 10.916 -44.513 1.00 61.98 267 ASP A N 1
ATOM 675 C CA . ASP A 1 97 ? -61.215 10.659 -43.882 1.00 62.45 267 ASP A CA 1
ATOM 676 C C . ASP A 1 97 ? -60.976 9.594 -42.765 1.00 62.55 267 ASP A C 1
ATOM 677 O O . ASP A 1 97 ? -60.076 8.739 -42.920 1.00 62.67 267 ASP A O 1
ATOM 679 N N . CYS A 1 98 ? -61.722 9.700 -41.649 1.00 61.90 268 CYS A N 1
ATOM 680 C CA . CYS A 1 98 ? -61.456 8.955 -40.374 1.00 61.89 268 CYS A CA 1
ATOM 681 C C . CYS A 1 98 ? -62.710 8.286 -39.782 1.00 61.83 268 CYS A C 1
ATOM 682 O O . CYS A 1 98 ? -63.813 8.783 -39.964 1.00 61.59 268 CYS A O 1
ATOM 685 N N . LEU A 1 99 ? -62.526 7.172 -39.065 1.00 61.85 269 LEU A N 1
ATOM 686 C CA . LEU A 1 99 ? -63.532 6.664 -38.137 1.00 61.79 269 LEU A CA 1
ATOM 687 C C . LEU A 1 99 ? -62.972 6.705 -36.701 1.00 62.40 269 LEU A C 1
ATOM 688 O O . LEU A 1 99 ? -62.004 5.989 -36.358 1.00 61.82 269 LEU A O 1
ATOM 690 N N . LEU A 1 100 ? -63.611 7.533 -35.872 1.00 62.31 270 LEU A N 1
ATOM 691 C CA . LEU A 1 100 ? -63.247 7.742 -34.466 1.00 62.42 270 LEU A CA 1
ATOM 692 C C . LEU A 1 100 ? -64.254 7.133 -33.479 1.00 63.05 270 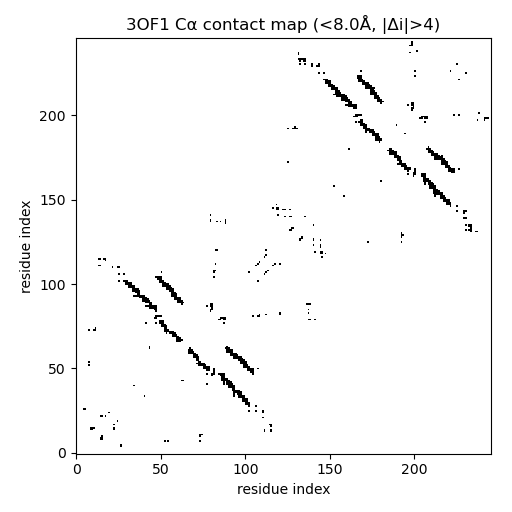LEU A C 1
ATOM 693 O O . LEU A 1 100 ? -65.459 7.309 -33.652 1.00 63.10 270 LEU A O 1
ATOM 698 N N . TRP A 1 101 ? -63.749 6.438 -32.457 1.00 63.76 271 TRP A N 1
ATOM 699 C CA . TRP A 1 101 ? -64.549 5.944 -31.337 1.00 65.46 271 TRP A CA 1
ATOM 700 C C . TRP A 1 101 ? -64.535 6.975 -30.210 1.00 64.58 271 TRP A C 1
ATOM 701 O O . TRP A 1 101 ? -63.451 7.304 -29.694 1.00 64.77 271 TRP A O 1
ATOM 712 N N . ALA A 1 102 ? -65.727 7.415 -29.784 1.00 63.18 272 ALA A N 1
ATOM 713 C CA . ALA A 1 102 ? -65.877 8.517 -28.828 1.00 61.57 272 ALA A CA 1
ATOM 714 C C . ALA A 1 102 ? -66.389 8.139 -27.460 1.00 61.11 272 ALA A C 1
ATOM 715 O O . ALA A 1 102 ? -67.458 7.528 -27.308 1.00 60.49 272 ALA A O 1
ATOM 717 N N . LEU A 1 103 ? -65.613 8.526 -26.458 1.00 60.37 273 LEU A N 1
ATOM 718 C CA . LEU A 1 103 ? -66.050 8.503 -25.072 1.00 59.90 273 LEU A CA 1
ATOM 719 C C . LEU A 1 103 ? -66.388 9.900 -24.618 1.00 60.27 273 LEU A C 1
ATOM 720 O O . LEU A 1 103 ? -65.589 10.859 -24.747 1.00 59.55 273 LEU A O 1
ATOM 725 N N . ASP A 1 104 ? -67.594 9.978 -24.074 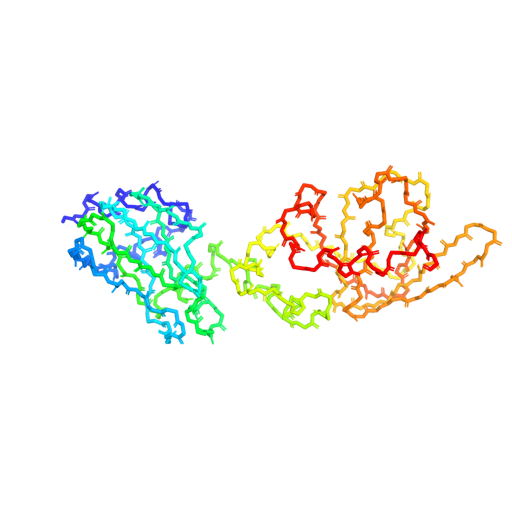1.00 60.25 274 ASP A N 1
ATOM 726 C CA . ASP A 1 104 ? -68.210 11.194 -23.586 1.00 60.57 274 ASP A CA 1
ATOM 727 C C . ASP A 1 104 ? -67.437 11.552 -22.361 1.00 60.21 274 ASP A C 1
ATOM 728 O O . ASP A 1 104 ? -66.829 10.672 -21.753 1.00 59.80 274 ASP A O 1
ATOM 733 N N . ARG A 1 105 ? -67.465 12.827 -21.984 1.00 60.96 275 ARG A N 1
ATOM 734 C CA . ARG A 1 105 ? -66.772 13.281 -20.774 1.00 62.00 275 ARG A CA 1
ATOM 735 C C . ARG A 1 105 ? -67.088 12.463 -19.518 1.00 62.60 275 ARG A C 1
ATOM 736 O O . ARG A 1 105 ? -66.176 12.173 -18.727 1.00 62.49 275 ARG A O 1
ATOM 738 N N . LEU A 1 106 ? -68.367 12.099 -19.335 1.00 63.46 276 LEU A N 1
ATOM 739 C CA . LEU A 1 106 ? -68.801 11.384 -18.127 1.00 63.68 276 LEU A CA 1
ATOM 740 C C . LEU A 1 106 ? -68.125 10.038 -17.995 1.00 64.07 276 LEU A C 1
ATOM 741 O O . LEU A 1 106 ? -67.542 9.765 -16.955 1.00 64.38 276 LEU A O 1
ATOM 743 N N . THR A 1 107 ? -68.177 9.192 -19.029 1.00 64.70 277 THR A N 1
ATOM 744 C CA . THR A 1 107 ? -67.545 7.852 -18.918 1.00 65.26 277 THR A CA 1
ATOM 745 C C . THR A 1 107 ? -66.008 7.925 -18.796 1.00 65.05 277 THR A C 1
ATOM 746 O O . THR A 1 107 ? -65.399 7.160 -18.010 1.00 65.62 277 THR A O 1
ATOM 750 N N . PHE A 1 108 ? -65.392 8.823 -19.573 1.00 64.03 278 PHE A N 1
ATOM 751 C CA . PHE A 1 108 ? -63.978 9.118 -19.404 1.00 62.30 278 PHE A CA 1
ATOM 752 C C . PHE A 1 108 ? -63.620 9.324 -17.919 1.00 61.93 278 PHE A C 1
ATOM 753 O O . PHE A 1 108 ? -62.768 8.611 -17.406 1.00 60.61 278 PHE A O 1
ATOM 761 N N . ARG A 1 109 ? -64.276 10.277 -17.242 1.00 62.32 279 ARG A N 1
ATOM 762 C CA . ARG A 1 109 ? -64.081 10.499 -15.785 1.00 62.77 279 ARG A CA 1
ATOM 763 C C . ARG A 1 109 ? -64.401 9.256 -14.981 1.00 63.13 279 ARG A C 1
ATOM 764 O O . ARG A 1 109 ? -63.797 9.016 -13.949 1.00 63.61 279 ARG A O 1
ATOM 766 N N . LYS A 1 110 ? -65.337 8.455 -15.472 1.00 63.82 280 LYS A N 1
ATOM 767 C CA . LYS A 1 110 ? -65.721 7.242 -14.782 1.00 65.01 280 LYS A CA 1
ATOM 768 C C . LYS A 1 110 ? -64.586 6.229 -14.887 1.00 65.45 280 LYS A C 1
ATOM 769 O O . LYS A 1 110 ? -63.896 5.993 -13.897 1.00 65.31 280 LYS A O 1
ATOM 771 N N . ILE A 1 111 ? -64.358 5.671 -16.081 1.00 66.25 281 ILE A N 1
ATOM 772 C CA . ILE A 1 111 ? -63.348 4.608 -16.252 1.00 66.81 281 ILE A CA 1
ATOM 773 C C . ILE A 1 111 ? -61.899 5.144 -16.329 1.00 67.62 281 ILE A C 1
ATOM 774 O O . ILE A 1 111 ? -61.078 4.896 -15.412 1.00 67.56 281 ILE A O 1
ATOM 776 N N . LEU A 1 112 ? -61.616 5.920 -17.384 1.00 67.99 282 LEU A N 1
ATOM 777 C CA . LEU A 1 112 ? -60.232 6.173 -17.827 1.00 68.74 282 LEU A CA 1
ATOM 778 C C . LEU A 1 112 ? -59.290 7.150 -17.006 1.00 69.07 282 LEU A C 1
ATOM 779 O O . LEU A 1 112 ? -58.092 6.843 -16.779 1.00 69.34 282 LEU A O 1
ATOM 781 N N . LEU A 1 113 ? -59.801 8.290 -16.541 1.00 68.81 283 LEU A N 1
ATOM 782 C CA . LEU A 1 113 ? -59.017 9.112 -15.621 1.00 68.20 283 LEU A CA 1
ATOM 783 C C . LEU A 1 113 ? -58.791 8.318 -14.301 1.00 68.04 283 LEU A C 1
ATOM 784 O O . LEU A 1 113 ? -57.695 8.339 -13.698 1.00 68.11 283 LEU A O 1
ATOM 786 N N . GLY A 1 114 ? -59.809 7.579 -13.874 1.00 67.40 284 GLY A N 1
ATOM 787 C CA . GLY A 1 114 ? -59.680 6.766 -12.660 1.00 67.01 284 GLY A CA 1
ATOM 788 C C . GLY A 1 114 ? -58.446 5.875 -12.608 1.00 66.26 284 GLY A C 1
ATOM 789 O O . GLY A 1 114 ? -57.999 5.514 -11.506 1.00 66.47 284 GLY A O 1
ATOM 790 N N . SER A 1 115 ? -57.868 5.583 -13.790 1.00 65.40 285 SER A N 1
ATOM 791 C CA . SER A 1 115 ? -57.008 4.390 -14.027 1.00 63.65 285 SER A CA 1
ATOM 792 C C . SER A 1 115 ? -55.883 4.537 -15.050 1.00 62.35 285 SER A C 1
ATOM 793 O O . SER A 1 115 ? -54.797 4.001 -14.863 1.00 62.65 285 SER A O 1
ATOM 796 N N . SER A 1 116 ? -56.114 5.202 -16.168 1.00 60.77 286 SER A N 1
ATOM 797 C CA . SER A 1 116 ? -55.018 5.236 -17.169 1.00 59.01 286 SER A CA 1
ATOM 798 C C . SER A 1 116 ? -54.085 6.386 -16.852 1.00 57.37 286 SER A C 1
ATOM 799 O O . SER A 1 116 ? -52.877 6.239 -16.833 1.00 57.76 286 SER A O 1
ATOM 801 N N . PHE A 1 117 ? -54.708 7.511 -16.533 1.00 55.68 287 PHE A N 1
ATOM 802 C CA . PHE A 1 117 ? -54.085 8.796 -16.302 1.00 52.80 287 PHE A CA 1
ATOM 803 C C . PHE A 1 117 ? -54.130 9.145 -14.808 1.00 51.82 287 PHE A C 1
ATOM 804 O O . PHE A 1 117 ? -54.295 10.319 -14.453 1.00 50.70 287 PHE A O 1
ATOM 812 N N . LYS A 1 118 ? -53.976 8.122 -13.955 1.00 50.35 288 LYS A N 1
ATOM 813 C CA . LYS A 1 118 ? -54.044 8.283 -12.505 1.00 49.63 288 LYS A CA 1
ATOM 814 C C . LYS A 1 118 ? -53.077 9.351 -12.070 1.00 48.69 288 LYS A C 1
ATOM 815 O O . LYS A 1 118 ? -53.442 10.252 -11.312 1.00 48.60 288 LYS A O 1
ATOM 817 N N . LYS A 1 119 ? -51.828 9.213 -12.536 1.00 48.64 289 LYS A N 1
ATOM 818 C CA . LYS A 1 119 ? -50.723 10.138 -12.217 1.00 46.63 289 LYS A CA 1
ATOM 819 C C . LYS A 1 119 ? -51.048 11.584 -12.545 1.00 45.82 289 LYS A C 1
ATOM 820 O O . LYS A 1 119 ? -50.662 12.493 -11.797 1.00 45.88 289 LYS A O 1
ATOM 826 N N . ARG A 1 120 ? -51.742 11.806 -13.662 1.00 44.20 290 ARG A N 1
ATOM 827 C CA . ARG A 1 120 ? -51.991 13.155 -14.102 1.00 44.15 290 ARG A CA 1
ATOM 828 C C . ARG A 1 120 ? -52.902 13.798 -13.137 1.00 44.29 290 ARG A C 1
ATOM 829 O O . ARG A 1 120 ? -52.750 14.974 -12.850 1.00 43.76 290 ARG A O 1
ATOM 837 N N . LEU A 1 121 ? -53.858 13.002 -12.648 1.00 45.85 291 LEU A N 1
ATOM 838 C CA . LEU A 1 121 ? -54.832 13.455 -11.667 1.00 46.04 291 LEU A CA 1
ATOM 839 C C . LEU A 1 121 ? -54.144 13.839 -10.379 1.00 45.34 291 LEU A C 1
ATOM 840 O O . LEU A 1 121 ? -54.497 14.844 -9.838 1.00 46.28 291 LEU A O 1
ATOM 842 N N . MET A 1 122 ? -53.150 13.079 -9.927 1.00 44.93 292 MET A N 1
ATOM 843 C CA . MET A 1 122 ? -52.637 13.210 -8.563 1.00 45.02 292 MET A CA 1
ATOM 844 C C . MET A 1 122 ? -51.726 14.428 -8.423 1.00 44.38 292 MET A C 1
ATOM 845 O O . MET A 1 122 ? -51.723 15.096 -7.366 1.00 44.91 292 MET A O 1
ATOM 850 N N . TYR A 1 123 ? -50.923 14.675 -9.461 1.00 41.82 293 TYR A N 1
ATOM 851 C CA . TYR A 1 123 ? -49.893 15.718 -9.434 1.00 39.91 293 TYR A CA 1
ATOM 852 C C . TYR A 1 123 ? -50.410 17.015 -9.966 1.00 38.92 293 TYR A C 1
ATOM 853 O O . TYR A 1 123 ? -49.675 18.002 -10.006 1.00 35.75 293 TYR A O 1
ATOM 862 N N . ASP A 1 124 ? -51.667 17.043 -10.347 1.00 38.64 294 ASP A N 1
ATOM 863 C CA . ASP A 1 124 ? -52.123 18.250 -10.992 1.00 40.70 294 ASP A CA 1
ATOM 864 C C . ASP A 1 124 ? -52.026 19.515 -10.140 1.00 40.29 294 ASP A C 1
ATOM 865 O O . ASP A 1 124 ? -51.655 20.580 -10.655 1.00 42.49 294 ASP A O 1
ATOM 870 N N . ASP A 1 125 ? -52.325 19.420 -8.849 1.00 40.18 295 ASP A N 1
ATOM 871 C CA . ASP A 1 125 ? -52.153 20.589 -7.985 1.00 37.63 295 ASP A CA 1
ATOM 872 C C . ASP A 1 125 ? -50.683 21.027 -7.845 1.00 34.65 295 ASP A C 1
ATOM 873 O O . ASP A 1 125 ? -50.389 22.197 -7.969 1.00 34.69 295 ASP A O 1
ATOM 878 N N . LEU A 1 126 ? -49.780 20.115 -7.547 1.00 30.81 296 LEU A N 1
ATOM 879 C CA . LEU A 1 126 ? -48.345 20.490 -7.500 1.00 29.24 296 LEU A CA 1
ATOM 880 C C . LEU A 1 126 ? -47.918 21.306 -8.732 1.00 27.82 296 LEU A C 1
ATOM 881 O O . LEU A 1 126 ? -47.449 22.417 -8.604 1.00 28.38 296 LEU A O 1
ATOM 886 N N . LEU A 1 127 ? -48.125 20.731 -9.918 1.00 27.17 297 LEU A N 1
ATOM 887 C CA . LEU A 1 127 ? -47.651 21.215 -11.174 1.00 29.05 297 LEU A CA 1
ATOM 888 C C . LEU A 1 127 ? -48.244 22.568 -11.638 1.00 31.18 297 LEU A C 1
ATOM 889 O O . LEU A 1 127 ? -47.504 23.400 -12.189 1.00 32.10 297 LEU A O 1
ATOM 894 N N . LYS A 1 128 ? -49.553 22.759 -11.399 1.00 33.10 298 LYS A N 1
ATOM 895 C CA . LYS A 1 128 ? -50.258 24.011 -11.586 1.00 35.58 298 LYS A CA 1
ATOM 896 C C . LYS A 1 128 ? -49.774 25.089 -10.641 1.00 35.87 298 LYS A C 1
ATOM 897 O O . LYS A 1 128 ? -49.768 26.261 -11.036 1.00 36.64 298 LYS A O 1
ATOM 903 N N . SER A 1 129 ? -49.446 24.717 -9.396 1.00 35.60 299 SER A N 1
ATOM 904 C CA . SER A 1 129 ? -48.983 25.677 -8.354 1.00 36.40 299 SER A CA 1
ATOM 905 C C . SER A 1 129 ? -47.455 26.007 -8.359 1.00 36.48 299 SER A C 1
ATOM 906 O O . SER A 1 129 ? -47.029 27.029 -7.829 1.00 36.72 299 SER A O 1
ATOM 909 N N . MET A 1 130 ? -46.601 25.126 -8.856 1.00 35.41 300 MET A N 1
ATOM 910 C CA . MET A 1 130 ? -45.169 25.473 -8.855 1.00 34.73 300 MET A CA 1
ATOM 911 C C . MET A 1 130 ? -44.818 26.643 -9.759 1.00 33.24 300 MET A C 1
ATOM 912 O O . MET A 1 130 ? -45.016 26.556 -10.946 1.00 32.91 300 MET A O 1
ATOM 917 N N . PRO A 1 131 ? -44.286 27.745 -9.175 1.00 31.90 301 PRO A N 1
ATOM 918 C CA . PRO A 1 131 ? -43.783 28.915 -9.941 1.00 31.62 301 PRO A CA 1
ATOM 919 C C . PRO A 1 131 ? -42.955 28.660 -11.197 1.00 31.70 301 PRO A C 1
ATOM 920 O O . PRO A 1 131 ? -43.245 29.277 -12.212 1.00 32.35 301 PRO A O 1
ATOM 924 N N . VAL A 1 132 ? -41.906 27.818 -11.109 1.00 31.40 302 VAL A N 1
ATOM 925 C CA . VAL A 1 132 ? -40.998 27.553 -12.194 1.00 28.63 302 VAL A CA 1
ATOM 926 C C . VAL A 1 132 ? -41.698 26.845 -13.324 1.00 30.58 302 VAL A C 1
ATOM 927 O O . VAL A 1 132 ? -41.165 26.786 -14.413 1.00 29.51 302 VAL A O 1
ATOM 931 N N . LEU A 1 133 ? -42.912 26.334 -13.074 1.00 31.79 303 LEU A N 1
ATOM 932 C CA . LEU A 1 133 ? -43.674 25.539 -14.053 1.00 32.68 303 LEU A CA 1
ATOM 933 C C . LEU A 1 133 ? -44.816 26.340 -14.713 1.00 34.36 303 LEU A C 1
ATOM 934 O O . LEU A 1 133 ? -45.530 25.816 -15.576 1.00 33.41 303 LEU A O 1
ATOM 939 N N . LYS A 1 134 ? -44.963 27.619 -14.354 1.00 34.96 304 LYS A N 1
ATOM 940 C CA . LYS A 1 134 ? -45.998 28.473 -14.962 1.00 36.18 304 LYS A CA 1
ATOM 941 C C . LYS A 1 134 ? -46.167 28.573 -16.491 1.00 35.98 304 LYS A C 1
ATOM 942 O O . LYS A 1 134 ? -47.308 28.752 -16.944 1.00 36.38 304 LYS A O 1
ATOM 948 N N . SER A 1 135 ? -45.094 28.537 -17.263 1.00 34.80 305 SER A N 1
ATOM 949 C CA . SER A 1 135 ? -45.222 28.571 -18.720 1.00 37.18 305 SER A CA 1
ATOM 950 C C . SER A 1 135 ? -45.744 27.242 -19.414 1.00 39.38 305 SER A C 1
ATOM 951 O O . SER A 1 135 ? -45.868 27.177 -20.686 1.00 41.98 305 SER A O 1
ATOM 954 N N . LEU A 1 136 ? -45.956 26.160 -18.625 1.00 38.44 306 LEU A N 1
ATOM 955 C CA . LEU A 1 136 ? -46.268 24.845 -19.171 1.00 36.46 306 LEU A CA 1
ATOM 956 C C . LEU A 1 136 ? -47.758 24.793 -19.532 1.00 36.68 306 LEU A C 1
ATOM 957 O O . LEU A 1 136 ? -48.587 25.319 -18.838 1.00 36.06 306 LEU A O 1
ATOM 962 N N . THR A 1 137 ? -48.082 24.143 -20.646 1.00 36.53 307 THR A N 1
ATOM 963 C CA . THR A 1 137 ? -49.424 24.078 -21.117 1.00 34.86 307 THR A CA 1
ATOM 964 C C . THR A 1 137 ? -49.884 22.801 -20.480 1.00 35.94 307 THR A C 1
ATOM 965 O O . THR A 1 137 ? -49.047 22.046 -19.970 1.00 35.19 307 THR A O 1
ATOM 969 N N . THR A 1 138 ? -51.179 22.505 -20.597 1.00 35.71 308 THR A N 1
ATOM 970 C CA . THR A 1 138 ? -51.726 21.310 -20.054 1.00 36.00 308 THR A CA 1
ATOM 971 C C . THR A 1 138 ? -51.124 20.077 -20.703 1.00 35.53 308 THR A C 1
ATOM 972 O O . THR A 1 138 ? -51.027 19.027 -20.064 1.00 37.02 308 THR A O 1
ATOM 976 N N . TYR A 1 139 ? -50.825 20.148 -21.990 1.00 34.00 309 TYR A N 1
ATOM 977 C CA . TYR A 1 139 ? -50.198 19.002 -22.637 1.00 33.97 309 TYR A CA 1
ATOM 978 C C . TYR A 1 139 ? -48.837 18.729 -21.994 1.00 32.40 309 TYR A C 1
ATOM 979 O O . TYR A 1 139 ? -48.398 17.601 -21.843 1.00 32.74 309 TYR A O 1
ATOM 988 N N . ASP A 1 140 ? -48.134 19.797 -21.665 1.00 32.29 310 ASP A N 1
ATOM 989 C CA . ASP A 1 140 ? -46.811 19.660 -21.057 1.00 32.88 310 ASP A CA 1
ATOM 990 C C . ASP A 1 140 ? -46.945 19.134 -19.655 1.00 32.77 310 ASP A C 1
ATOM 991 O O . ASP A 1 140 ? -46.169 18.301 -19.262 1.00 32.85 310 ASP A O 1
ATOM 996 N N . ARG A 1 141 ? -47.898 19.670 -18.879 1.00 33.69 311 ARG A N 1
ATOM 997 C CA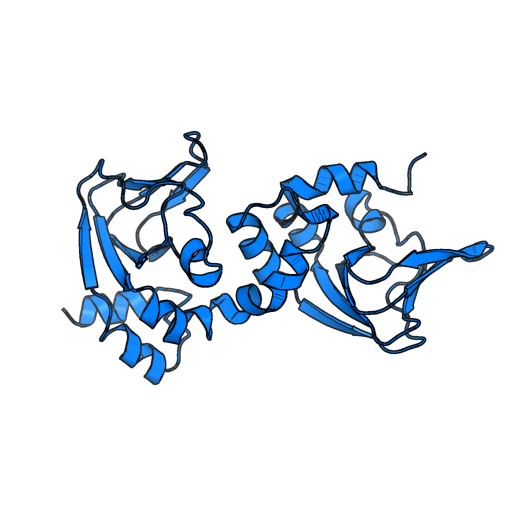 . ARG A 1 141 ? -48.028 19.265 -17.479 1.00 34.70 311 ARG A CA 1
ATOM 998 C C . ARG A 1 141 ? -48.368 17.761 -17.424 1.00 33.92 311 ARG A C 1
ATOM 999 O O . ARG A 1 141 ? -47.955 17.037 -16.514 1.00 33.78 311 ARG A O 1
ATOM 1007 N N . ALA A 1 142 ? -49.116 17.315 -18.429 1.00 33.39 312 ALA A N 1
ATOM 1008 C CA . ALA A 1 142 ? -49.577 15.930 -18.517 1.00 32.95 312 ALA A CA 1
ATOM 1009 C C . ALA A 1 142 ? -48.445 15.017 -18.801 1.00 30.62 312 ALA A C 1
ATOM 1010 O O . ALA A 1 142 ? -48.279 14.015 -18.144 1.00 30.68 312 ALA A O 1
ATOM 1012 N N . LYS A 1 143 ? -47.603 15.377 -19.745 1.00 31.66 313 LYS A N 1
ATOM 1013 C CA . LYS A 1 143 ? -46.461 14.501 -20.026 1.00 30.69 313 LYS A CA 1
ATOM 1014 C C . LYS A 1 143 ? -45.548 14.477 -18.856 1.00 29.74 313 LYS A C 1
ATOM 1015 O O . LYS A 1 143 ? -44.919 13.461 -18.597 1.00 29.22 313 LYS A O 1
ATOM 1021 N N . LEU A 1 144 ? -45.414 15.611 -18.159 1.00 29.88 314 LEU A N 1
ATOM 1022 C CA . LEU A 1 144 ? -44.471 15.687 -16.997 1.00 28.33 314 LEU A CA 1
ATOM 1023 C C . LEU A 1 144 ? -44.939 14.762 -15.800 1.00 28.11 314 LEU A C 1
ATOM 1024 O O . LEU A 1 144 ? -44.162 14.010 -15.213 1.00 26.52 314 LEU A O 1
ATOM 1029 N N . ALA A 1 145 ? -46.215 14.870 -15.486 1.00 26.65 315 ALA A N 1
ATOM 1030 C CA . ALA A 1 145 ? -46.915 14.075 -14.511 1.00 29.49 315 ALA A CA 1
ATOM 1031 C C . ALA A 1 145 ? -46.730 12.552 -14.696 1.00 31.10 315 ALA A C 1
ATOM 1032 O O . ALA A 1 145 ? -46.451 11.868 -13.731 1.00 33.07 315 ALA A O 1
ATOM 1034 N N . ASP A 1 146 ? -46.833 12.061 -15.933 1.00 31.43 316 ASP A N 1
ATOM 1035 C CA . ASP A 1 146 ? -46.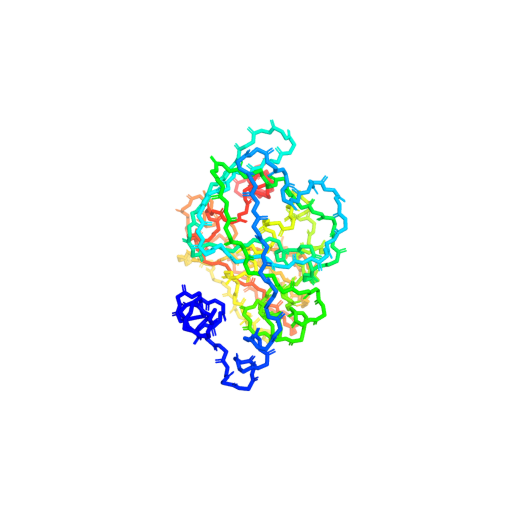690 10.649 -16.257 1.00 33.56 316 ASP A CA 1
ATOM 1036 C C . ASP A 1 146 ? -45.310 10.173 -15.830 1.00 33.73 316 ASP A C 1
ATOM 1037 O O . ASP A 1 146 ? -45.122 8.980 -15.502 1.00 34.76 316 ASP A O 1
ATOM 1042 N N . ALA A 1 147 ? -44.343 11.089 -15.805 1.00 32.57 317 ALA A N 1
ATOM 1043 C CA . ALA A 1 147 ? -42.956 10.696 -15.561 1.00 30.40 317 ALA A CA 1
ATOM 1044 C C . ALA A 1 147 ? -42.486 10.797 -14.105 1.00 30.34 317 ALA A C 1
ATOM 1045 O O . ALA A 1 147 ? -41.406 10.360 -13.775 1.00 29.74 317 ALA A O 1
ATOM 1047 N N . LEU A 1 148 ? -43.335 11.308 -13.215 1.00 31.03 318 LEU A N 1
ATOM 1048 C CA . LEU A 1 148 ? -42.939 11.607 -11.817 1.00 30.51 318 LEU A CA 1
ATOM 1049 C C . LEU A 1 148 ? -43.200 10.422 -10.875 1.00 31.71 318 LEU A C 1
ATOM 1050 O O . LEU A 1 148 ? -44.193 9.715 -11.009 1.00 31.07 318 LEU A O 1
ATOM 1055 N N . ASP A 1 149 ? -42.317 10.230 -9.913 1.00 32.32 319 ASP A N 1
ATOM 1056 C CA . ASP A 1 149 ? -42.571 9.312 -8.859 1.00 35.24 319 ASP A CA 1
ATOM 1057 C C . ASP A 1 149 ? -42.690 10.169 -7.629 1.00 37.34 319 ASP A C 1
ATOM 1058 O O . ASP A 1 149 ? -42.357 11.362 -7.652 1.00 37.68 319 ASP A O 1
ATOM 1063 N N . THR A 1 150 ? -43.149 9.553 -6.549 1.00 38.58 320 THR A N 1
ATOM 1064 C CA . THR A 1 150 ? -43.374 10.245 -5.274 1.00 40.78 320 THR A CA 1
ATOM 1065 C C . THR A 1 150 ? -42.518 9.547 -4.190 1.00 40.80 320 THR A C 1
ATOM 1066 O O . THR A 1 150 ? -42.362 8.294 -4.159 1.00 42.08 320 THR A O 1
ATOM 1070 N N . LYS A 1 151 ? -41.806 10.350 -3.430 1.00 40.10 321 LYS A N 1
ATOM 1071 C CA . LYS A 1 151 ? -41.108 9.869 -2.241 1.00 39.54 321 LYS A CA 1
ATOM 1072 C C . LYS A 1 151 ? -41.392 10.799 -1.044 1.00 38.33 321 LYS A C 1
ATOM 1073 O O . LYS A 1 151 ? -41.607 12.009 -1.231 1.00 37.18 321 LYS A O 1
ATOM 1079 N N . ILE A 1 152 ? -41.479 10.225 0.166 1.00 38.34 322 ILE A N 1
ATOM 1080 C CA . ILE A 1 152 ? -41.689 10.989 1.391 1.00 37.80 322 ILE A CA 1
ATOM 1081 C C . ILE A 1 152 ? -40.489 10.814 2.266 1.00 37.17 322 ILE A C 1
ATOM 1082 O O . ILE A 1 152 ? -40.097 9.712 2.569 1.00 36.85 322 ILE A O 1
ATOM 1087 N N . TYR A 1 153 ? -39.920 11.933 2.667 1.00 35.74 323 TYR A N 1
ATOM 1088 C CA . TYR A 1 153 ? -38.764 11.940 3.498 1.00 36.17 323 TYR A CA 1
ATOM 1089 C C . TYR A 1 153 ? -39.192 12.417 4.904 1.00 37.50 323 TYR A C 1
ATOM 1090 O O . TYR A 1 153 ? -40.139 13.241 5.049 1.00 38.83 323 TYR A O 1
ATOM 1099 N N . GLN A 1 154 ? -38.521 11.902 5.934 1.00 36.98 324 GLN A N 1
ATOM 1100 C CA . GLN A 1 154 ? -38.851 12.269 7.276 1.00 36.59 324 GLN A CA 1
ATOM 1101 C C . GLN A 1 154 ? -37.799 13.245 7.782 1.00 37.33 324 GLN A C 1
ATOM 1102 O O . GLN A 1 154 ? -36.637 13.330 7.235 1.00 38.44 324 GLN A O 1
ATOM 1108 N N . PRO A 1 155 ? -38.141 13.932 8.882 1.00 36.69 325 PRO A N 1
ATOM 1109 C CA . PRO A 1 155 ? -37.178 14.750 9.602 1.00 35.93 325 PRO A CA 1
ATOM 1110 C C . PRO A 1 155 ? -35.788 14.164 9.781 1.00 35.63 325 PRO A C 1
ATOM 1111 O O . PRO A 1 155 ? -35.621 13.067 10.393 1.00 37.42 325 PRO A O 1
ATOM 1115 N N . GLY A 1 156 ? -34.773 14.913 9.350 1.00 35.60 326 GLY A N 1
ATOM 1116 C CA . GLY A 1 156 ? -33.329 14.519 9.515 1.00 32.29 326 GLY A CA 1
ATOM 1117 C C . GLY A 1 156 ? -32.812 13.594 8.410 1.00 33.69 326 GLY A C 1
ATOM 1118 O O . GLY A 1 156 ? -31.628 13.282 8.330 1.00 34.52 326 GLY A O 1
ATOM 1119 N N . GLU A 1 157 ? -33.692 13.104 7.561 1.00 34.11 327 GLU A N 1
ATOM 1120 C CA . GLU A 1 157 ? -33.232 12.346 6.390 1.00 35.24 327 GLU A CA 1
ATOM 1121 C C . GLU A 1 157 ? -32.553 13.192 5.286 1.00 34.59 327 GLU A C 1
ATOM 1122 O O . GLU A 1 157 ? -33.110 14.247 4.892 1.00 32.80 327 GLU A O 1
ATOM 1128 N N . THR A 1 158 ? -31.383 12.691 4.831 1.00 34.45 328 THR A N 1
ATOM 1129 C CA . THR A 1 158 ? -30.663 13.095 3.626 1.00 34.13 328 THR A CA 1
ATOM 1130 C C . THR A 1 158 ? -31.335 12.750 2.356 1.00 35.58 328 THR A C 1
ATOM 1131 O O . THR A 1 158 ? -31.713 11.578 2.091 1.00 36.82 328 THR A O 1
ATOM 1135 N N . ILE A 1 159 ? -31.517 13.773 1.524 1.00 34.23 329 ILE A N 1
ATOM 1136 C CA . ILE A 1 159 ? -32.199 13.526 0.255 1.00 32.50 329 ILE A CA 1
ATOM 1137 C C . ILE A 1 159 ? -31.084 13.378 -0.762 1.00 31.60 329 ILE A C 1
ATOM 1138 O O . ILE A 1 159 ? -31.003 12.360 -1.426 1.00 29.58 329 ILE A O 1
ATOM 1143 N N . ILE A 1 160 ? -30.190 14.364 -0.826 1.00 31.43 330 ILE A N 1
ATOM 1144 C CA . ILE A 1 160 ? -29.009 14.249 -1.648 1.00 31.81 330 ILE A CA 1
ATOM 1145 C C . ILE A 1 160 ? -27.781 14.682 -0.919 1.00 32.81 330 ILE A C 1
ATOM 1146 O O . ILE A 1 160 ? -27.878 15.422 0.049 1.00 33.18 330 ILE A O 1
ATOM 1151 N N . ARG A 1 161 ? -26.631 14.191 -1.386 1.00 32.69 331 ARG A N 1
ATOM 1152 C CA . ARG A 1 161 ? -25.361 14.419 -0.760 1.00 33.85 331 ARG A CA 1
ATOM 1153 C C . ARG A 1 161 ? -24.442 15.116 -1.737 1.00 33.11 331 ARG A C 1
ATOM 1154 O O . ARG A 1 161 ? -24.297 14.688 -2.876 1.00 34.16 331 ARG A O 1
ATOM 1162 N N . GLU A 1 162 ? -23.779 16.143 -1.250 1.00 32.20 332 GLU A N 1
ATOM 1163 C CA . GLU A 1 162 ? -22.784 16.878 -1.971 1.00 32.84 332 GLU A CA 1
ATOM 1164 C C . GLU A 1 162 ? -21.787 15.839 -2.448 1.00 33.51 332 GLU A C 1
ATOM 1165 O O . GLU A 1 162 ? -21.494 14.891 -1.731 1.00 33.84 332 GLU A O 1
ATOM 1171 N N . GLY A 1 163 ? -21.340 15.985 -3.691 1.00 32.91 333 GLY A N 1
ATOM 1172 C CA . GLY A 1 163 ? -20.306 15.165 -4.251 1.00 33.12 333 GLY A CA 1
ATOM 1173 C C . GLY A 1 163 ? -20.788 13.959 -4.993 1.00 34.03 333 GLY A C 1
ATOM 1174 O O . GLY A 1 163 ? -20.022 13.382 -5.743 1.00 33.90 333 GLY A O 1
ATOM 1175 N N . ASP A 1 164 ? -22.057 13.582 -4.798 1.00 34.86 334 ASP A N 1
ATOM 1176 C CA . ASP A 1 164 ? -22.654 12.433 -5.489 1.00 34.13 334 ASP A CA 1
ATOM 1177 C C . ASP A 1 164 ? -22.935 12.704 -6.963 1.00 34.48 334 ASP A C 1
ATOM 1178 O O . ASP A 1 164 ? -23.079 13.858 -7.419 1.00 33.50 334 ASP A O 1
ATOM 1183 N N . GLN A 1 165 ? -23.111 11.624 -7.700 1.00 33.50 335 GLN A N 1
ATOM 1184 C CA . GLN A 1 165 ? -23.641 11.688 -9.028 1.00 35.65 335 GLN A CA 1
ATOM 1185 C C . GLN A 1 165 ? -25.097 12.073 -8.908 1.00 34.76 335 GLN A C 1
ATOM 1186 O O . GLN A 1 165 ? -25.782 11.572 -8.048 1.00 36.07 335 GLN A O 1
ATOM 1192 N N . GLY A 1 166 ? -25.607 12.938 -9.776 1.00 34.85 336 GLY A N 1
ATOM 1193 C CA . GLY A 1 166 ? -27.052 13.211 -9.735 1.00 32.93 336 GLY A CA 1
ATOM 1194 C C . GLY A 1 166 ? -27.859 12.460 -10.725 1.00 32.43 336 GLY A C 1
ATOM 1195 O O . GLY A 1 166 ? -27.457 12.340 -11.808 1.00 33.76 336 GLY A O 1
ATOM 1196 N N . GLU A 1 167 ? -29.075 12.068 -10.389 1.00 32.54 337 GLU A N 1
ATOM 1197 C CA . GLU A 1 167 ? -29.953 11.439 -11.363 1.00 32.02 337 GLU A CA 1
ATOM 1198 C C . GLU A 1 167 ? -31.340 11.979 -11.412 1.00 29.29 337 GLU A C 1
ATOM 1199 O O . GLU A 1 167 ? -31.977 11.868 -12.435 1.00 30.26 337 GLU A O 1
ATOM 1205 N N . ASN A 1 168 ? -31.822 12.490 -10.294 1.00 27.47 338 ASN A N 1
ATOM 1206 C CA . ASN A 1 168 ? -33.183 12.999 -10.161 1.00 27.37 338 ASN A CA 1
ATOM 1207 C C . ASN A 1 168 ? -33.244 14.498 -9.853 1.00 25.05 338 ASN A C 1
ATOM 1208 O O . ASN A 1 168 ? -32.370 15.030 -9.209 1.00 24.72 338 ASN A O 1
ATOM 1213 N N . PHE A 1 169 ? -34.317 15.098 -10.299 1.00 22.65 339 PHE A N 1
ATOM 1214 C CA . PHE A 1 169 ? -34.655 16.449 -10.095 1.00 24.18 339 PHE A CA 1
ATOM 1215 C C . PHE A 1 169 ? -35.932 16.370 -9.238 1.00 24.63 339 PHE A C 1
ATOM 1216 O O . PHE A 1 169 ? -36.773 15.478 -9.450 1.00 23.00 339 PHE A O 1
ATOM 1224 N N . TYR A 1 170 ? -36.092 17.334 -8.354 1.00 23.41 340 TYR A N 1
ATOM 1225 C CA . TYR A 1 170 ? -37.041 17.269 -7.234 1.00 24.22 340 TYR A CA 1
ATOM 1226 C C . TYR A 1 170 ? -37.847 18.524 -7.086 1.00 24.59 340 TYR A C 1
ATOM 1227 O O . TYR A 1 170 ? -37.255 19.636 -7.094 1.00 23.75 340 TYR A O 1
ATOM 1236 N N . LEU A 1 171 ? -39.151 18.317 -6.877 1.00 23.57 341 LEU A N 1
ATOM 1237 C CA . LEU A 1 171 ? -40.193 19.307 -6.775 1.00 24.53 341 LEU A CA 1
ATOM 1238 C C . LEU A 1 171 ? -40.803 19.105 -5.406 1.00 25.58 341 LEU A C 1
ATOM 1239 O O . LEU A 1 171 ? -41.308 18.001 -5.109 1.00 25.87 341 LEU A O 1
ATOM 1244 N N . ILE A 1 172 ? -40.803 20.143 -4.575 1.00 25.09 342 ILE A N 1
ATOM 1245 C CA . ILE A 1 172 ? -41.314 19.910 -3.204 1.00 28.25 342 ILE A CA 1
ATOM 1246 C C . ILE A 1 172 ? -42.818 20.106 -3.177 1.00 28.87 342 ILE A C 1
ATOM 1247 O O . ILE A 1 172 ? -43.298 21.135 -3.556 1.00 29.45 342 ILE A O 1
ATOM 1252 N N . GLU A 1 173 ? -43.543 19.085 -2.795 1.00 30.43 343 GLU A N 1
ATOM 1253 C CA . GLU A 1 173 ? -45.019 19.197 -2.674 1.00 33.81 343 GLU A CA 1
ATOM 1254 C C . GLU A 1 173 ? -45.408 19.961 -1.377 1.00 35.01 343 GLU A C 1
ATOM 1255 O O . GLU A 1 173 ? -46.159 20.935 -1.388 1.00 38.00 343 GLU A O 1
ATOM 1261 N N . TYR A 1 174 ? -44.806 19.545 -0.267 1.00 35.51 344 TYR A N 1
ATOM 1262 C CA . TYR A 1 174 ? -44.900 20.202 1.052 1.00 34.47 344 TYR A CA 1
ATOM 1263 C C . TYR A 1 174 ? -43.747 19.680 1.849 1.00 30.76 344 TYR A C 1
ATOM 1264 O O . TYR A 1 174 ? -43.218 18.658 1.515 1.00 31.68 344 TYR A O 1
ATOM 1273 N N . GLY A 1 175 ? -43.307 20.406 2.852 1.00 29.87 345 GLY A N 1
ATOM 1274 C CA . GLY A 1 175 ? -42.197 19.954 3.684 1.00 26.50 345 GLY A CA 1
ATOM 1275 C C . GLY A 1 175 ? -41.257 21.133 3.822 1.00 27.89 345 GLY A C 1
ATOM 1276 O O . GLY A 1 175 ? -41.696 22.240 3.609 1.00 29.80 345 GLY A O 1
ATOM 1277 N N . ALA A 1 176 ? -39.993 20.888 4.150 1.00 24.54 346 ALA A N 1
ATOM 1278 C CA . ALA A 1 176 ? -39.073 21.865 4.428 1.00 25.25 346 ALA A CA 1
ATOM 1279 C C . ALA A 1 176 ? -37.741 21.167 4.336 1.00 25.33 346 ALA A C 1
ATOM 1280 O O . ALA A 1 176 ? -37.612 20.081 4.853 1.00 26.86 346 ALA A O 1
ATOM 1282 N N . VAL A 1 177 ? -36.717 21.793 3.765 1.00 25.61 347 VAL A N 1
ATOM 1283 C CA . VAL A 1 177 ? -35.423 21.145 3.592 1.00 23.69 347 VAL A CA 1
ATOM 1284 C C . VAL A 1 177 ? -34.359 22.181 3.776 1.00 27.03 347 VAL A C 1
ATOM 1285 O O . VAL A 1 177 ? -34.624 23.315 3.467 1.00 28.90 347 VAL A O 1
ATOM 1289 N N . ASP A 1 178 ? -33.173 21.793 4.269 1.00 25.94 348 ASP A N 1
ATOM 1290 C CA . ASP A 1 178 ? -31.984 22.607 4.359 1.00 27.03 348 ASP A CA 1
ATOM 1291 C C . ASP A 1 178 ? -30.955 22.201 3.285 1.00 25.64 348 ASP A C 1
ATOM 1292 O O . ASP A 1 178 ? -30.737 21.011 3.085 1.00 22.55 348 ASP A O 1
ATOM 1297 N N . VAL A 1 179 ? -30.295 23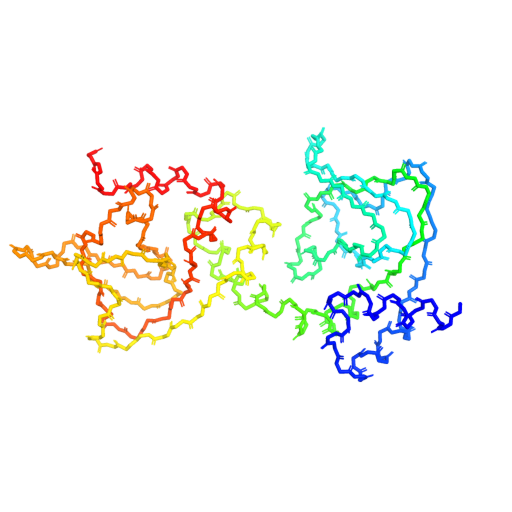.200 2.670 1.00 25.88 349 VAL A N 1
ATOM 1298 C CA . VAL A 1 179 ? -29.211 23.014 1.713 1.00 25.73 349 VAL A CA 1
ATOM 1299 C C . VAL A 1 179 ? -27.886 23.318 2.413 1.00 27.83 349 VAL A C 1
ATOM 1300 O O . VAL A 1 179 ? -27.753 24.355 3.013 1.00 27.46 349 VAL A O 1
ATOM 1304 N N . SER A 1 180 ? -26.875 22.446 2.328 1.00 29.33 350 SER A N 1
ATOM 1305 C CA . SER A 1 180 ? -25.674 22.697 3.105 1.00 31.27 350 SER A CA 1
ATOM 1306 C C . SER A 1 180 ? -24.463 22.352 2.308 1.00 33.97 350 SER A C 1
ATOM 1307 O O . SER A 1 180 ? -24.548 21.617 1.293 1.00 33.75 350 SER A O 1
ATOM 1310 N N . LYS A 1 181 ? -23.305 22.818 2.769 1.00 37.61 351 LYS A N 1
ATOM 1311 C CA . LYS A 1 181 ? -22.073 22.660 2.005 1.00 40.13 351 LYS A CA 1
ATOM 1312 C C . LYS A 1 181 ? -20.929 22.497 2.959 1.00 42.20 351 LYS A C 1
ATOM 1313 O O . LYS A 1 181 ? -20.697 23.352 3.795 1.00 43.69 351 LYS A O 1
ATOM 1319 N N . LYS A 1 182 ? -20.176 21.412 2.851 1.00 44.71 352 LYS A N 1
ATOM 1320 C CA . LYS A 1 182 ? -19.173 21.166 3.850 1.00 46.92 352 LYS A CA 1
ATOM 1321 C C . LYS A 1 182 ? -18.215 22.335 3.916 1.00 47.09 352 LYS A C 1
ATOM 1322 O O . LYS A 1 182 ? -17.801 22.879 2.905 1.00 47.91 352 LYS A O 1
ATOM 1328 N N . GLY A 1 183 ? -17.928 22.757 5.139 1.00 48.08 353 GLY A N 1
ATOM 1329 C CA . GLY A 1 183 ? -17.175 23.971 5.374 1.00 48.09 353 GLY A CA 1
ATOM 1330 C C . GLY A 1 183 ? -18.020 25.210 5.611 1.00 47.85 353 GLY A C 1
ATOM 1331 O O . GLY A 1 183 ? -17.469 26.230 6.051 1.00 48.39 353 GLY A O 1
ATOM 1332 N N . GLN A 1 184 ? -19.329 25.126 5.337 1.00 46.91 354 GLN A N 1
ATOM 1333 C CA . GLN A 1 184 ? -20.172 26.313 5.216 1.00 47.21 354 GLN A CA 1
ATOM 1334 C C . GLN A 1 184 ? -21.484 26.223 5.961 1.00 45.34 354 GLN A C 1
ATOM 1335 O O . GLN A 1 184 ? -22.125 27.256 6.134 1.00 46.61 354 GLN A O 1
ATOM 1341 N N . GLY A 1 185 ? -21.902 25.009 6.348 1.00 42.84 355 GLY A N 1
ATOM 1342 C CA . GLY A 1 185 ? -23.179 24.749 7.005 1.00 38.98 355 GLY A CA 1
ATOM 1343 C C . GLY A 1 185 ? -24.357 25.047 6.090 1.00 38.41 355 GLY A C 1
ATOM 1344 O O . GLY A 1 185 ? -24.220 25.081 4.862 1.00 39.47 355 GLY A O 1
ATOM 1345 N N . VAL A 1 186 ? -25.523 25.266 6.665 1.00 37.24 356 VAL A N 1
ATOM 1346 C CA . VAL A 1 186 ? -26.738 25.645 5.939 1.00 36.04 356 VAL A CA 1
ATOM 1347 C C . VAL A 1 186 ? -26.659 26.994 5.225 1.00 37.20 356 VAL A C 1
ATOM 1348 O O . VAL A 1 186 ? -26.604 28.089 5.876 1.00 38.56 356 VAL A O 1
ATOM 1352 N N . ILE A 1 187 ? -26.702 26.922 3.878 1.00 36.00 357 ILE A N 1
ATOM 1353 C CA . ILE A 1 187 ? -26.588 28.095 2.982 1.00 33.89 357 ILE A CA 1
ATOM 1354 C C . ILE A 1 187 ? -27.906 28.477 2.267 1.00 32.78 357 ILE A C 1
ATOM 1355 O O . ILE A 1 187 ? -27.921 29.476 1.518 1.00 34.75 357 ILE A O 1
ATOM 1360 N N . ASN A 1 188 ? -28.984 27.707 2.491 1.00 29.15 358 ASN A N 1
ATOM 1361 C CA . ASN A 1 188 ? -30.270 27.985 1.894 1.00 27.60 358 ASN A CA 1
ATOM 1362 C C . ASN A 1 188 ? -31.325 27.061 2.441 1.00 26.86 358 ASN A C 1
ATOM 1363 O O . ASN A 1 188 ? -30.987 26.046 3.039 1.00 28.32 358 ASN A O 1
ATOM 1368 N N . LYS A 1 189 ? -32.604 27.345 2.213 1.00 26.60 359 LYS A N 1
ATOM 1369 C CA . LYS A 1 189 ? -33.643 26.466 2.736 1.00 26.21 359 LYS A CA 1
ATOM 1370 C C . LYS A 1 189 ? -34.834 26.546 1.856 1.00 24.80 359 LYS A C 1
ATOM 1371 O O . LYS A 1 189 ? -35.249 27.631 1.482 1.00 29.55 359 LYS A O 1
ATOM 1377 N N . LEU A 1 190 ? -35.495 25.442 1.599 1.00 24.39 360 LEU A N 1
ATOM 1378 C CA . LEU A 1 190 ? -36.573 25.384 0.588 1.00 24.31 360 LEU A CA 1
ATOM 1379 C C . LEU A 1 190 ? -37.821 24.861 1.206 1.00 23.47 360 LEU A C 1
ATOM 1380 O O . LEU A 1 190 ? -37.743 24.282 2.210 1.00 26.28 360 LEU A O 1
ATOM 1385 N N . LYS A 1 191 ? -38.950 24.935 0.548 1.00 25.86 361 LYS A N 1
ATOM 1386 C CA . LYS A 1 191 ? -40.158 24.488 1.158 1.00 29.14 361 LYS A CA 1
ATOM 1387 C C . LYS A 1 191 ? -41.161 24.231 0.049 1.00 29.09 361 LYS A C 1
ATOM 1388 O O . LYS A 1 191 ? -40.822 23.874 -1.097 1.00 29.55 361 LYS A O 1
ATOM 1394 N N . ASP A 1 192 ? -42.423 24.354 0.369 1.00 30.54 362 ASP A N 1
ATOM 1395 C CA . ASP A 1 192 ? -43.423 23.977 -0.580 1.00 32.89 362 ASP A CA 1
ATOM 1396 C C . ASP A 1 192 ? -43.167 24.764 -1.876 1.00 32.23 362 ASP A C 1
ATOM 1397 O O . ASP A 1 192 ? -42.887 25.962 -1.861 1.00 29.19 362 ASP A O 1
ATOM 1402 N N . HIS A 1 193 ? -43.267 24.065 -2.994 1.00 33.88 363 HIS A N 1
ATOM 1403 C CA . HIS A 1 193 ? -43.100 24.646 -4.322 1.00 32.99 363 HIS A CA 1
ATOM 1404 C C . HIS A 1 193 ? -41.724 25.098 -4.724 1.00 30.94 363 HIS A C 1
ATOM 1405 O O . HIS A 1 193 ? -41.602 25.840 -5.687 1.00 33.28 363 HIS A O 1
ATOM 1412 N N . ASP A 1 194 ? -40.690 24.727 -4.006 1.00 27.90 364 ASP A N 1
ATOM 1413 C CA . ASP A 1 194 ? -39.337 24.957 -4.447 1.00 25.67 364 ASP A CA 1
ATOM 1414 C C . ASP A 1 194 ? -38.982 23.657 -5.200 1.00 24.62 364 ASP A C 1
ATOM 1415 O O . ASP A 1 194 ? -39.789 22.749 -5.253 1.00 23.92 364 ASP A O 1
ATOM 1420 N N . TYR A 1 195 ? -37.763 23.557 -5.717 1.00 22.57 365 TYR A N 1
ATOM 1421 C CA . TYR A 1 195 ? -37.389 22.459 -6.561 1.00 19.94 365 TYR A CA 1
ATOM 1422 C C . TYR A 1 195 ? -35.946 22.497 -6.155 1.00 21.00 365 TYR A C 1
ATOM 1423 O O . TYR A 1 195 ? -35.446 23.550 -5.592 1.00 20.43 365 TYR A O 1
ATOM 1432 N N . PHE A 1 196 ? -35.259 21.365 -6.327 1.00 20.38 366 PHE A N 1
ATOM 1433 C CA . PHE A 1 196 ? -33.797 21.379 -6.184 1.00 21.14 366 PHE A CA 1
ATOM 1434 C C . PHE A 1 196 ? -33.334 20.234 -7.071 1.00 20.86 366 PHE A C 1
ATOM 1435 O O . PHE A 1 196 ? -34.139 19.476 -7.568 1.00 20.14 366 PHE A O 1
ATOM 1443 N N . GLY A 1 197 ? -32.025 20.172 -7.251 1.00 21.88 367 GLY A N 1
ATOM 1444 C CA . GLY A 1 197 ? -31.359 19.092 -7.890 1.00 21.30 367 GLY A CA 1
ATOM 1445 C C . GLY A 1 197 ? -31.124 19.237 -9.353 1.00 21.84 367 GLY A C 1
ATOM 1446 O O . GLY A 1 197 ? -30.713 18.268 -9.966 1.00 20.07 367 GLY A O 1
ATOM 1447 N N . GLU A 1 198 ? -31.303 20.475 -9.903 1.00 21.48 368 GLU A N 1
ATOM 1448 C CA . GLU A 1 198 ? -31.109 20.749 -11.318 1.00 21.10 368 GLU A CA 1
ATOM 1449 C C . GLU A 1 198 ? -29.666 21.009 -11.620 1.00 21.77 368 GLU A C 1
ATOM 1450 O O . GLU A 1 198 ? -29.298 20.893 -12.747 1.00 24.28 368 GLU A O 1
ATOM 1456 N N . VAL A 1 199 ? -28.845 21.420 -10.689 1.00 22.63 369 VAL A N 1
ATOM 1457 C CA . VAL A 1 199 ? -27.475 21.846 -11.087 1.00 22.85 369 VAL A CA 1
ATOM 1458 C C . VAL A 1 199 ? -26.649 20.684 -11.660 1.00 25.67 369 VAL A C 1
ATOM 1459 O O . VAL A 1 199 ? -25.941 20.841 -12.697 1.00 25.13 369 VAL A O 1
ATOM 1463 N N . ALA A 1 200 ? -26.739 19.511 -10.999 1.00 26.45 370 ALA A N 1
ATOM 1464 C CA . ALA A 1 200 ? -26.022 18.319 -11.471 1.00 26.17 370 ALA A CA 1
ATOM 1465 C C . ALA A 1 200 ? -26.396 17.901 -12.886 1.00 25.55 370 ALA A C 1
ATOM 1466 O O . ALA A 1 200 ? -25.542 17.650 -13.685 1.00 26.15 370 ALA A O 1
ATOM 1468 N N . LEU A 1 201 ? -27.694 17.800 -13.134 1.00 23.95 371 LEU A N 1
ATOM 1469 C CA . LEU A 1 201 ? -28.329 17.485 -14.366 1.00 23.49 371 LEU A CA 1
ATOM 1470 C C . LEU A 1 201 ? -28.143 18.502 -15.539 1.00 24.42 371 LEU A C 1
ATOM 1471 O O . LEU A 1 201 ? -27.994 18.071 -16.699 1.00 27.18 371 LEU A O 1
ATOM 1476 N N . LEU A 1 202 ? -28.247 19.810 -15.271 1.00 22.56 372 LEU A N 1
ATOM 1477 C CA . LEU A 1 202 ? -28.004 20.858 -16.277 1.00 23.38 372 LEU A CA 1
ATOM 1478 C C . LEU A 1 202 ? -26.531 20.926 -16.694 1.00 25.13 372 LEU A C 1
ATOM 1479 O O . LEU A 1 202 ? -26.213 21.278 -17.841 1.00 26.57 372 LEU A O 1
ATOM 1484 N N . ASN A 1 203 ? -25.635 20.686 -15.766 1.00 27.32 373 ASN A N 1
ATOM 1485 C CA . ASN A 1 203 ? -24.212 20.902 -16.062 1.00 29.19 373 ASN A CA 1
ATOM 1486 C C . ASN A 1 203 ? -23.328 19.676 -16.167 1.00 31.18 373 ASN A C 1
ATOM 1487 O O . ASN A 1 203 ? -22.078 19.819 -16.335 1.00 31.59 373 ASN A O 1
ATOM 1492 N N . ASP A 1 204 ? -23.923 18.483 -16.009 1.00 32.93 374 ASP A N 1
ATOM 1493 C CA . ASP A 1 204 ? -23.186 17.220 -15.729 1.00 34.65 374 ASP A CA 1
ATOM 1494 C C . ASP A 1 204 ? -22.126 17.278 -14.619 1.00 34.92 374 ASP A C 1
ATOM 1495 O O . ASP A 1 204 ? -20.895 16.973 -14.801 1.00 36.54 374 ASP A O 1
ATOM 1500 N N . LEU A 1 205 ? -22.578 17.667 -13.442 1.00 32.67 375 LEU A N 1
ATOM 1501 C CA . LEU A 1 205 ? -21.619 17.849 -12.398 1.00 30.63 375 LEU A CA 1
ATOM 1502 C C . LEU A 1 205 ? -22.037 16.889 -11.301 1.00 29.47 375 LEU A C 1
ATOM 1503 O O . LEU A 1 205 ? -23.158 16.414 -11.269 1.00 27.06 375 LEU A O 1
ATOM 1508 N N . PRO A 1 206 ? -21.144 16.646 -10.358 1.00 28.30 376 PRO A N 1
ATOM 1509 C CA . PRO A 1 206 ? -21.705 16.052 -9.096 1.00 27.49 376 PRO A CA 1
ATOM 1510 C C . PRO A 1 206 ? -22.656 17.008 -8.325 1.00 27.58 376 PRO A C 1
ATOM 1511 O O . PRO A 1 206 ? -22.629 18.219 -8.511 1.00 28.73 376 PRO A O 1
ATOM 1515 N N . ARG A 1 207 ? -23.393 16.504 -7.378 1.00 26.77 377 ARG A N 1
ATOM 1516 C CA . ARG A 1 207 ? -24.221 17.351 -6.584 1.00 27.22 377 ARG A CA 1
ATOM 1517 C C . ARG A 1 207 ? -23.340 18.391 -5.896 1.00 27.52 377 ARG A C 1
ATOM 1518 O O . ARG A 1 207 ? -22.309 18.064 -5.362 1.00 29.76 377 ARG A O 1
ATOM 1526 N N . GLN A 1 208 ? -23.747 19.646 -5.955 1.00 28.45 378 GLN A N 1
ATOM 1527 C CA . GLN A 1 208 ? -23.008 20.761 -5.354 1.00 28.25 378 GLN A CA 1
ATOM 1528 C C . GLN A 1 208 ? -23.382 21.059 -3.909 1.00 26.94 378 GLN A C 1
ATOM 1529 O O . GLN A 1 208 ? -22.859 21.987 -3.344 1.00 28.99 378 GLN A O 1
ATOM 1535 N N . ALA A 1 209 ? -24.336 20.379 -3.343 1.00 24.37 379 ALA A N 1
ATOM 1536 C CA . ALA A 1 209 ? -24.627 20.624 -1.949 1.00 26.82 379 ALA A CA 1
ATOM 1537 C C . ALA A 1 209 ? -25.392 19.416 -1.380 1.00 26.95 379 ALA A C 1
ATOM 1538 O O . ALA A 1 209 ? -25.789 18.541 -2.174 1.00 26.06 379 ALA A O 1
ATOM 1540 N N . THR A 1 210 ? -25.511 19.327 -0.033 1.00 27.92 380 THR A N 1
ATOM 1541 C CA . THR A 1 210 ? -26.348 18.252 0.647 1.00 29.05 380 THR A CA 1
ATOM 1542 C C . THR A 1 210 ? -27.733 18.856 0.901 1.00 27.29 380 THR A C 1
ATOM 1543 O O . THR A 1 210 ? -27.774 19.991 1.126 1.00 27.50 380 THR A O 1
ATOM 1547 N N . VAL A 1 211 ? -28.821 18.104 0.799 1.00 27.44 381 VAL A N 1
ATOM 1548 C CA . VAL A 1 211 ? -30.189 18.574 0.995 1.00 26.03 381 VAL A CA 1
ATOM 1549 C C . VAL A 1 211 ? -30.795 17.547 1.983 1.00 29.26 381 VAL A C 1
ATOM 1550 O O . VAL A 1 211 ? -30.777 16.348 1.668 1.00 29.29 381 VAL A O 1
ATOM 1554 N N . THR A 1 212 ? -31.390 18.028 3.110 1.00 29.18 382 THR A N 1
ATOM 1555 C CA . THR A 1 212 ? -31.777 17.232 4.279 1.00 27.68 382 THR A CA 1
ATOM 1556 C C . THR A 1 212 ? -33.151 17.738 4.681 1.00 28.27 382 THR A C 1
ATOM 1557 O O . THR A 1 212 ? -33.341 18.941 4.903 1.00 28.45 382 THR A O 1
ATOM 1561 N N . ALA A 1 213 ? -34.141 16.852 4.735 1.00 27.49 383 ALA A N 1
ATOM 1562 C CA . ALA A 1 213 ? -35.466 17.177 5.238 1.00 30.52 383 ALA A CA 1
ATOM 1563 C C . ALA A 1 213 ? -35.405 17.675 6.717 1.00 32.82 383 ALA A C 1
ATOM 1564 O O . ALA A 1 213 ? -34.631 17.148 7.523 1.00 33.79 383 ALA A O 1
ATOM 1566 N N . THR A 1 214 ? -36.207 18.679 7.081 1.00 34.66 384 THR A N 1
ATOM 1567 C CA . THR A 1 214 ? -36.190 19.164 8.456 1.00 35.94 384 THR A CA 1
ATOM 1568 C C . THR A 1 214 ? -37.651 19.087 8.907 1.00 37.16 384 THR A C 1
ATOM 1569 O O . THR A 1 214 ? -37.987 19.329 10.057 1.00 38.16 384 THR A O 1
ATOM 1573 N N . LYS A 1 215 ? -38.512 18.658 7.993 1.00 37.65 385 LYS A N 1
ATOM 1574 C CA . LYS A 1 215 ? -39.866 18.297 8.359 1.00 38.59 385 LYS A CA 1
ATOM 1575 C C . LYS A 1 215 ? -40.238 17.170 7.445 1.00 40.08 385 LYS A C 1
ATOM 1576 O O . LYS A 1 215 ? -39.452 16.802 6.535 1.00 39.78 385 LYS A O 1
ATOM 1582 N N . ARG A 1 216 ? -41.416 16.608 7.686 1.00 40.51 386 ARG A N 1
ATOM 1583 C CA . ARG A 1 216 ? -41.895 15.529 6.822 1.00 41.65 386 ARG A CA 1
ATOM 1584 C C . ARG A 1 216 ? -42.004 16.233 5.445 1.00 40.56 386 ARG A C 1
ATOM 1585 O O . ARG A 1 216 ? -42.596 17.318 5.329 1.00 41.72 386 ARG A O 1
ATOM 1593 N N . THR A 1 217 ? -41.421 15.631 4.415 1.00 39.63 387 THR A N 1
ATOM 1594 C CA . THR A 1 217 ? -41.360 16.284 3.093 1.00 36.72 387 THR A CA 1
ATOM 1595 C C . THR A 1 217 ? -41.711 15.305 1.990 1.00 36.01 387 THR A C 1
ATOM 1596 O O . THR A 1 217 ? -40.998 14.341 1.767 1.00 35.75 387 THR A O 1
ATOM 1600 N N . LYS A 1 218 ? -42.781 15.597 1.277 1.00 35.01 388 LYS A N 1
ATOM 1601 C CA . LYS A 1 218 ? -43.166 14.893 0.065 1.00 35.00 388 LYS A CA 1
ATOM 1602 C C . LYS A 1 218 ? -42.597 15.616 -1.196 1.00 34.50 388 LYS A C 1
ATOM 1603 O O . LYS A 1 218 ? -42.731 16.829 -1.384 1.00 35.01 388 LYS A O 1
ATOM 1609 N N . VAL A 1 219 ? -41.892 14.869 -2.016 1.00 33.69 389 VAL A N 1
ATOM 1610 C CA . VAL A 1 219 ? -41.390 15.402 -3.252 1.00 31.62 389 VAL A CA 1
ATOM 1611 C C . VAL A 1 219 ? -41.989 14.597 -4.356 1.00 30.98 389 VAL A C 1
ATOM 1612 O O . VAL A 1 219 ? -42.208 13.362 -4.183 1.00 30.04 389 VAL A O 1
ATOM 1616 N N . ALA A 1 220 ? -42.189 15.243 -5.521 1.00 27.54 390 ALA A N 1
ATOM 1617 C CA . ALA A 1 220 ? -42.134 14.507 -6.800 1.00 22.93 390 ALA A CA 1
ATOM 1618 C C . ALA A 1 220 ? -40.714 14.561 -7.436 1.00 26.03 390 ALA A C 1
ATOM 1619 O O . ALA A 1 220 ? -40.027 15.614 -7.402 1.00 22.86 390 ALA A O 1
ATOM 1621 N N . THR A 1 221 ? -40.306 13.443 -8.069 1.00 26.13 391 THR A N 1
ATOM 1622 C CA . THR A 1 221 ? -38.925 13.232 -8.580 1.00 27.53 391 THR A CA 1
ATOM 1623 C C . THR A 1 221 ? -39.024 12.844 -10.069 1.00 26.11 391 THR A C 1
ATOM 1624 O O . THR A 1 221 ? -40.001 12.179 -10.503 1.00 25.91 391 THR A O 1
ATOM 1628 N N . LEU A 1 222 ? -38.055 13.316 -10.868 1.00 24.85 392 LEU A N 1
ATOM 1629 C CA . LEU A 1 222 ? -38.126 13.251 -12.295 1.00 23.47 392 LEU A CA 1
ATOM 1630 C C . LEU A 1 222 ? -36.741 12.824 -12.649 1.00 23.19 392 LEU A C 1
ATOM 1631 O O . LEU A 1 222 ? -35.809 13.509 -12.251 1.00 22.49 392 LEU A O 1
ATOM 1636 N N . GLY A 1 223 ? -36.566 11.729 -13.421 1.00 23.21 393 GLY A N 1
ATOM 1637 C CA . GLY A 1 223 ? -35.164 11.283 -13.832 1.00 22.43 393 GLY A CA 1
ATOM 1638 C C . GLY A 1 223 ? -34.531 12.186 -14.906 1.00 23.50 393 GLY A C 1
ATOM 1639 O O . GLY A 1 223 ? -35.227 12.999 -15.527 1.00 23.37 393 GLY A O 1
ATOM 1640 N N . LYS A 1 224 ? -33.233 12.050 -15.139 1.00 22.87 394 LYS A N 1
ATOM 1641 C CA . LYS A 1 224 ? -32.465 12.896 -16.044 1.00 24.85 394 LYS A CA 1
ATOM 1642 C C . LYS A 1 224 ? -33.029 12.882 -17.440 1.00 24.55 394 LYS A C 1
ATOM 1643 O O . LYS A 1 224 ? -33.191 13.907 -18.032 1.00 26.80 394 LYS A O 1
ATOM 1649 N N . SER A 1 225 ? -33.343 11.731 -18.012 1.00 24.85 395 SER A N 1
ATOM 1650 C CA . SER A 1 225 ? -33.887 11.757 -19.341 1.00 25.29 395 SER A CA 1
ATOM 1651 C C . SER A 1 225 ? -35.168 12.501 -19.336 1.00 23.62 395 SER A C 1
ATOM 1652 O O . SER A 1 225 ? -35.477 13.124 -20.284 1.00 21.13 395 SER A O 1
ATOM 1655 N N . GLY A 1 226 ? -35.980 12.367 -18.312 1.00 24.68 396 GLY A N 1
ATOM 1656 C CA . GLY A 1 226 ? -37.257 13.146 -18.317 1.00 26.19 396 GLY A CA 1
ATOM 1657 C C . GLY A 1 226 ? -36.966 14.663 -18.110 1.00 26.40 396 GLY A C 1
ATOM 1658 O O . GLY A 1 226 ? -37.696 15.519 -18.597 1.00 27.99 396 GLY A O 1
ATOM 1659 N N . PHE A 1 227 ? -35.899 14.991 -17.409 1.00 26.94 397 PHE A N 1
ATOM 1660 C CA . PHE A 1 227 ? -35.583 16.396 -17.050 1.00 28.33 397 PHE A CA 1
ATOM 1661 C C . PHE A 1 227 ? -35.159 17.138 -18.341 1.00 29.15 397 PHE A C 1
ATOM 1662 O O . PHE A 1 227 ? -35.523 18.284 -18.651 1.00 28.37 397 PHE A O 1
ATOM 1670 N N . GLN A 1 228 ? -34.402 16.393 -19.121 1.00 30.22 398 GLN A N 1
ATOM 1671 C CA . GLN A 1 228 ? -34.034 16.765 -20.472 1.00 32.31 398 GLN A CA 1
ATOM 1672 C C . GLN A 1 228 ? -35.181 16.904 -21.460 1.00 31.93 398 GLN A C 1
ATOM 1673 O O . GLN A 1 228 ? -34.968 17.459 -22.500 1.00 33.68 398 GLN A O 1
ATOM 1679 N N . ARG A 1 229 ? -36.385 16.411 -21.203 1.00 30.33 399 ARG A N 1
ATOM 1680 C CA . ARG A 1 229 ? -37.381 16.543 -22.293 1.00 29.76 399 ARG A CA 1
ATOM 1681 C C . ARG A 1 229 ? -38.710 17.020 -21.890 1.00 26.44 399 ARG A C 1
ATOM 1682 O O . ARG A 1 229 ? -39.464 17.509 -22.735 1.00 27.08 399 ARG A O 1
ATOM 1690 N N . LEU A 1 230 ? -39.035 16.832 -20.642 1.00 23.89 400 LEU A N 1
ATOM 1691 C CA . LEU A 1 230 ? -40.391 17.188 -20.185 1.00 25.24 400 LEU A CA 1
ATOM 1692 C C . LEU A 1 230 ? -40.553 18.614 -19.568 1.00 25.72 400 LEU A C 1
ATOM 1693 O O . LEU A 1 230 ? -41.688 18.989 -19.199 1.00 24.81 400 LEU A O 1
ATOM 1698 N N . LEU A 1 231 ? -39.474 19.395 -19.519 1.00 26.60 401 LEU A N 1
ATOM 1699 C CA . LEU A 1 231 ? -39.486 20.724 -18.799 1.00 28.67 401 LEU A CA 1
ATOM 1700 C C . LEU A 1 231 ? -39.203 21.886 -19.704 1.00 33.03 401 LEU A C 1
ATOM 1701 O O . LEU A 1 231 ? -38.675 22.904 -19.227 1.00 37.03 401 LEU A O 1
ATOM 1706 N N . GLY A 1 232 ? -39.500 21.745 -21.003 1.00 34.06 402 GLY A N 1
ATOM 1707 C CA . GLY A 1 232 ? -39.007 22.630 -22.065 1.00 34.47 402 GLY A CA 1
ATOM 1708 C C . GLY A 1 232 ? -39.146 24.127 -21.803 1.00 33.23 402 GLY A C 1
ATOM 1709 O O . GLY A 1 232 ? -38.181 24.848 -21.772 1.00 34.82 402 GLY A O 1
ATOM 1710 N N . PRO A 1 233 ? -40.344 24.588 -21.581 1.00 33.14 403 PRO A N 1
ATOM 1711 C CA . PRO A 1 233 ? -40.595 25.973 -21.077 1.00 33.05 403 PRO A CA 1
ATOM 1712 C C . PRO A 1 233 ? -39.699 26.413 -19.808 1.00 33.83 403 PRO A C 1
ATOM 1713 O O . PRO A 1 233 ? -38.752 27.339 -19.886 1.00 36.54 403 PRO A O 1
ATOM 1717 N N . ALA A 1 234 ? -39.869 25.650 -18.726 1.00 30.32 404 ALA A N 1
ATOM 1718 C CA . ALA A 1 234 ? -39.249 25.859 -17.440 1.00 26.53 404 ALA A CA 1
ATOM 1719 C C . ALA A 1 234 ? -37.743 25.787 -17.508 1.00 27.34 404 ALA A C 1
ATOM 1720 O O . ALA A 1 234 ? -37.079 26.305 -16.640 1.00 27.44 404 ALA A O 1
ATOM 1722 N N . VAL A 1 235 ? -37.163 25.154 -18.512 1.00 28.35 405 VAL A N 1
ATOM 1723 C CA . VAL A 1 235 ? -35.698 24.951 -18.480 1.00 29.45 405 VAL A CA 1
ATOM 1724 C C . VAL A 1 235 ? -34.803 26.173 -18.500 1.00 28.67 405 VAL A C 1
ATOM 1725 O O . VAL A 1 235 ? -33.707 26.133 -17.940 1.00 31.36 405 VAL A O 1
ATOM 1729 N N . ASP A 1 236 ? -35.189 27.200 -19.243 1.00 27.07 406 ASP A N 1
ATOM 1730 C CA . ASP A 1 236 ? -34.509 28.498 -19.272 1.00 25.36 406 ASP A CA 1
ATOM 1731 C C . ASP A 1 236 ? -34.495 29.202 -17.914 1.00 22.81 406 ASP A C 1
ATOM 1732 O O . ASP A 1 236 ? -33.499 29.776 -17.574 1.00 21.19 406 ASP A O 1
ATOM 1737 N N . VAL A 1 237 ? -35.577 29.112 -17.163 1.00 20.92 407 VAL A N 1
ATOM 1738 C CA . VAL A 1 237 ? -35.572 29.603 -15.760 1.00 23.19 407 VAL A CA 1
ATOM 1739 C C . VAL A 1 237 ? -34.727 28.875 -14.760 1.00 24.14 407 VAL A C 1
ATOM 1740 O O . VAL A 1 237 ? -34.104 29.503 -13.899 1.00 26.07 407 VAL A O 1
ATOM 1744 N N . LEU A 1 238 ? -34.621 27.538 -14.908 1.00 21.02 408 LEU A N 1
ATOM 1745 C CA . LEU A 1 238 ? -33.701 26.799 -14.239 1.00 19.03 408 LEU A CA 1
ATOM 1746 C C . LEU A 1 238 ? -32.231 27.138 -14.553 1.00 20.40 408 LEU A C 1
ATOM 1747 O O . LEU A 1 238 ? -31.428 27.079 -13.682 1.00 21.79 408 LEU A O 1
ATOM 1752 N N . LYS A 1 239 ? -31.858 27.407 -15.791 1.00 19.83 409 LYS A N 1
ATOM 1753 C CA . LYS A 1 239 ? -30.469 27.849 -16.132 1.00 19.77 409 LYS A CA 1
ATOM 1754 C C . LYS A 1 239 ? -30.253 29.265 -15.620 1.00 21.32 409 LYS A C 1
ATOM 1755 O O . LYS A 1 239 ? -29.156 29.592 -15.179 1.00 23.35 409 LYS A O 1
ATOM 1761 N N . LEU A 1 240 ? -31.309 30.084 -15.633 1.00 18.79 410 LEU A N 1
ATOM 1762 C CA . LEU A 1 240 ? -31.137 31.459 -15.228 1.00 22.29 410 LEU A CA 1
ATOM 1763 C C . LEU A 1 240 ? -30.978 31.504 -13.697 1.00 23.01 410 LEU A C 1
ATOM 1764 O O . LEU A 1 240 ? -30.298 32.410 -13.263 1.00 23.65 410 LEU A O 1
ATOM 1769 N N . ASN A 1 241 ? -31.677 30.609 -12.941 1.00 22.20 411 ASN A N 1
ATOM 1770 C CA . ASN A 1 241 ? -31.577 30.545 -11.489 1.00 24.95 411 ASN A CA 1
ATOM 1771 C C . ASN A 1 241 ? -30.369 29.742 -11.011 1.00 25.70 411 ASN A C 1
ATOM 1772 O O . ASN A 1 241 ? -30.183 29.613 -9.831 1.00 25.11 411 ASN A O 1
ATOM 1777 N N . ASP A 1 242 ? -29.493 29.278 -11.909 1.00 30.03 412 ASP A N 1
ATOM 1778 C CA . ASP A 1 242 ? -28.585 28.171 -11.564 1.00 32.04 412 ASP A CA 1
ATOM 1779 C C . ASP A 1 242 ? -27.514 28.757 -10.688 1.00 36.55 412 ASP A C 1
ATOM 1780 O O . ASP A 1 242 ? -26.824 29.689 -11.111 1.00 37.16 412 ASP A O 1
ATOM 1785 N N . PRO A 1 243 ? -27.402 28.242 -9.422 1.00 38.99 413 PRO A N 1
ATOM 1786 C CA . PRO A 1 243 ? -26.443 28.822 -8.483 1.00 39.62 413 PRO A CA 1
ATOM 1787 C C . PRO A 1 243 ? -24.997 28.554 -8.900 1.00 41.46 413 PRO A C 1
ATOM 1788 O O . PRO A 1 243 ? -24.134 29.233 -8.434 1.00 40.68 413 PRO A O 1
ATOM 1792 N N . THR A 1 244 ? -24.706 27.652 -9.843 1.00 43.89 414 THR A N 1
ATOM 1793 C CA . THR A 1 244 ? -23.318 27.669 -10.403 1.00 46.14 414 THR A CA 1
ATOM 1794 C C . THR A 1 244 ? -22.949 29.009 -11.157 1.00 48.38 414 THR A C 1
ATOM 1795 O O . THR A 1 244 ? -21.784 29.222 -11.564 1.00 47.99 414 THR A O 1
ATOM 1799 N N . ARG A 1 245 ? -23.910 29.938 -11.263 1.00 49.36 415 ARG A N 1
ATOM 1800 C CA . ARG A 1 245 ? -23.534 31.298 -11.674 1.00 50.24 415 ARG A CA 1
ATOM 1801 C C . ARG A 1 245 ? -23.751 32.502 -10.682 1.00 50.42 415 ARG A C 1
ATOM 1802 O O . ARG A 1 245 ? -24.522 32.429 -9.688 1.00 49.56 415 ARG A O 1
ATOM 1810 N N . HIS A 1 246 ? -23.046 33.596 -10.979 1.00 50.97 416 HIS A N 1
ATOM 1811 C CA . HIS A 1 246 ? -23.323 34.917 -10.399 1.00 52.67 416 HIS A CA 1
ATOM 1812 C C . HIS A 1 246 ? -24.422 35.592 -11.219 1.00 53.60 416 HIS A C 1
ATOM 1813 O O . HIS A 1 246 ? -24.648 35.218 -12.393 1.00 54.54 416 HIS A O 1
#

CATH classification: 2.60.120.10 (+1 more: 2.60.120.10)

Nearest PDB structures (foldseek):
  3of1-assembly1_A  TM=1.004E+00  e=6.895E-53  Saccharomyces cerevisiae
  7lz4-assembly4_D  TM=5.995E-01  e=1.290E-26  Bos taurus
  4x6r-assembly1_B  TM=4.270E-01  e=2.704E-25  Bos taurus
  6no7-assembly2_F  TM=4.215E-01  e=6.616E-25  Bos taurus
  5ezr-assembly1_A  TM=4.356E-01  e=9.132E-24  Plasmodium vivax Sal-1

InterPro domains:
  IPR000595 Cyclic nucleotide-binding domain [PF00027] (203-282)
  IPR000595 Cyclic nucleotide-binding domain [PF00027] (322-401)
  IPR000595 Cyclic nucleotide-binding domain [PS50042] (184-299)
  IPR000595 Cyclic nucleotide-binding domain [PS50042] (302-409)
  IPR000595 Cyclic nucleotide-binding domain [SM00100] (184-300)
  IPR000595 Cyclic nucleotide-binding domain [SM00100] (302-416)
  IPR000595 Cyclic nucleotide-binding domain [cd00038] (184-282)
  IPR000595 Cyclic nucleotide-binding domain [cd00038] (302-409)
  IPR003117 cAMP-dependent protein kinase regulatory subunit, dimerization-anchoring domain [PF02197] (8-45)
  IPR003117 cAMP-dependent protein kinase regulatory subunit, dimerization-anchoring domain [SM00394] (7-45)
  IPR012198 cAMP-dependent protein kinase regulatory subunit [PIRSF000548] (7-413)
  IPR014710 RmlC-like jelly roll fold [G3DSA:2.60.120.10] (157-283)
  IPR014710 RmlC-like jelly roll fold [G3DSA:2.60.120.10] (284-416)
  IPR018488 Cyclic nucleotide-binding, conserved site [PS00888] (211-227)
  IPR018488 Cyclic nucleotide-binding, conserved site [PS00888] (329-345)
  IPR018488 Cyclic nucleotide-binding, conserved site [PS00889] (247-264)
  IPR018488 Cyclic nucleotide-binding, conserved site [PS00889] (366-383)
  IPR018490 Cyclic nucleotide-binding domain superfamily [SSF51206] (165-284)
  IPR018490 Cyclic nucleotide-binding domain superfamily [SSF51206] (292-403)
  IPR050503 cAMP-dependent protein kinase regulatory subunit-like [PTHR11635] (21-409)

Secondary structure (DSSP, 8-state):
--HHHHHHHHT-TTTTTS-HHHHHHHHTTPEEEEE-TT-EEE-TT----EEEEEEE--EEEESTTS--EEE-TT-EE-HHHHHHT---SSEEEESS-EEEEEEEHHHHHHTTTTTTSHHHHHSHHHHHH-GGGTT--HHHHHHHHHT-EEEEE-TT-EEE-TTSBP-EEEEEEE-EEEEEETTTEEEEEEETT-EE-HHHHHHT-B-SSEEEESS-EEEEEEEHHHHHHH-TTHHHHHHHT-TT--

B-factor: mean 44.63, std 15.64, range [10.95, 83.96]

Solvent-accessible surface area: 12570 Å² total; per-residue (Å²): 118,70,74,48,27,126,141,22,27,67,102,3,136,0,16,89,99,18,94,91,122,28,20,63,52,4,29,89,56,32,57,120,46,91,17,90,66,58,35,74,31,15,124,62,46,68,91,26,77,86,1,22,6,2,45,53,12,49,0,22,26,62,45,106,133,104,92,86,69,78,27,20,88,40,30,32,8,13,31,23,5,28,36,25,144,25,83,10,28,19,23,4,39,3,67,44,68,7,36,3,29,8,7,44,40,79,19,0,68,75,12,0,20,62,47,31,10,47,76,17,58,152,10,21,100,1,2,110,35,0,84,14,3,132,85,15,71,17,99,31,29,1,88,0,0,61,40,0,88,77,95,68,25,75,84,59,72,43,16,18,136,34,48,72,154,11,96,47,1,14,1,0,40,94,11,17,1,26,17,26,61,166,90,112,44,78,80,79,136,23,123,56,64,48,37,12,10,10,16,3,9,45,45,109,64,57,15,68,18,21,6,34,0,66,128,155,0,50,0,0,17,1,24,57,82,17,4,113,196,30,1,48,56,1,26,93,49,1,124,150,84,7,100,56,160,252

Foldseek 3Di:
DLVLVVVLQCLALQRVFFDVVLNVVQSVAWDKDKFAQFDWPFDFFAQQWKKKAWSAFKKWKAAVNDTDDIDGHRDIDSLLCLLPVGTHRIIIGTHHITMIIIDTSVSCVVRRCVPRQVQLNPCVVLQCPAPLNVVADSVLSSVLSVQKDKDKDAAFDWPDAAPAQAWKKKFWQAFKKFKQAVVGGTPDMDGHNDIDRVQCLVPVDGHHTIITTRHTIMIIIGTSVCVVPSRVSSVVVCVVPPVVPD

Sequence (246 aa):
QLQRLEKSIRNNFLFNKLDSDSKRLVINCLEEKSVPKGATIIKQGDQGDYFYVVEKGTVDFYVNDNKVNSSGPGSSFGELALMYNSPRAATVVATSDCLLWALDRLTFRKILLGSSFKKRLMYDDLLKSMPVLKSLTTYDRAKLADALDTKIYQPGETIIREGDQGENFYLIEYGAVDVSKKGQGVINKLKDHDYFGEVALLNDLPRQATVTATKRTKVATLGKSGFQRLLGPAVDVLKLNDPTRH

GO terms:
  GO:0004862 cAMP-dependent protein kinase inhibitor activity (F, IDA)
  GO:0000785 chromatin (C, IDA)
  GO:0005634 nucleus (C, IDA)
  GO:0005737 cytoplasm (C, IDA)
  GO:0005886 plasma membrane (C, IDA)
  GO:0046580 negative regulation of Ras protein signal transduction (P, IDA)
  GO:0097271 protein localization to bud neck (P, IGI)
  GO:0004862 cAMP-dependent protein kinase inhibitor activity (F, IMP)
  GO:0005634 nucleus (C, HDA)
  GO:0005737 cytoplasm (C, HDA)
  GO:0042149 cellular response to glucose starvation (P, IMP)
  GO:0045944 positive regulation of transcription by RNA polymerase II (P, IMP)
  GO:0010603 regulation of cytoplasmic mRNA processing body assembly (P, IMP)
  GO:0046580 negative regulation of Ras protein signal transduction (P, IMP)
  GO:0006995 cellular response to nitrogen starvation (P, IMP)
  GO:0042802 identical protein binding (F, IPI)
  GO:0005515 protein binding (F, IPI)

Organism: Saccharomyces cerevisiae (strain ATCC 204508 / S288c) (NCBI:txid559292)

Radius of gyration: 21.49 Å; Cα contacts (8 Å, |Δi|>4): 513; chains: 1; bounding box: 54×42×54 Å